Protein AF-A0A2P5FGE1-F1 (afdb_monomer_lite)

Radius of gyration: 24.47 Å; chains: 1; bounding box: 68×26×75 Å

pLDDT: mean 72.13, std 14.6, range [38.34, 93.19]

Sequence (191 aa):
MYFQMATARSEEIQQRMRTFEPEIDFWIREHGFPANERTLMMEEVRVALEHDKESFDLEKLRSLLMDRIERTKGNVSDDGVEKLTDGLGIEYRAQMGNMIKEQRAERWMARNGIPDDMKLEIMPYVRSKLQDNDSVDLKTMLSILPLQLRISVKKHLCLHVLKRVSSEFLSLFISTYLFALFCYKTNYSDA

Foldseek 3Di:
DVVVVVVVLVVVLVVVLVVCLVVLVVCCVLQVPDPVVSVVLSVVSSVVCVPPVPPDDPVNSVVSVVVVVVVCVVPDDPVVVVVRCPVCVPVVVQVVLLVVQLVQLVVACVVQVPDPVLVVVQSVLSNPPPGSPDDPDLVSSLVSDDPVSSVVSLVSSLVSVCVVVCVVVVDDDPDPVVSCVVSVVVVPPPD

Secondary structure (DSSP, 8-state):
-HHHHHHHHHHHHHHHHHHHHHHHHHHHHHHT--HHHHHHHHHHHHHHHHHSTTT--HHHHHHHHHHHHHHHTTSS-HHHHHHHHHHHHHHHHHHHHHHHHHHHHHHHHHHTT--HHHHHHHHHHHHHH--TT---SHHHHHHHS-HHHHHHHHHHHHHHHHHHHHHH-TTS---HHHHHHHHHHHHSS--

Organism: Trema orientale (NCBI:txid63057)

InterPro domains:
  IPR018490 Cyclic nucleotide-binding domain superfamily [SSF51206] (103-166)

Structure (mmCIF, N/CA/C/O backbone):
data_AF-A0A2P5FGE1-F1
#
_entry.id   AF-A0A2P5FGE1-F1
#
loop_
_atom_site.group_PDB
_atom_site.id
_atom_site.type_symbol
_atom_site.label_atom_id
_atom_site.label_alt_id
_atom_site.label_comp_id
_atom_site.label_asym_id
_atom_site.label_entity_id
_atom_site.label_seq_id
_atom_site.pdbx_PDB_ins_code
_atom_site.Cartn_x
_atom_site.Cartn_y
_atom_site.Cartn_z
_atom_site.occupancy
_atom_site.B_iso_or_equiv
_atom_site.auth_seq_id
_atom_site.auth_comp_id
_atom_site.auth_asym_id
_atom_site.auth_atom_id
_atom_site.pdbx_PDB_model_num
ATOM 1 N N . MET A 1 1 ? -8.058 -1.071 -46.522 1.00 59.69 1 MET A N 1
ATOM 2 C CA . MET A 1 1 ? -8.630 -0.947 -45.162 1.00 59.69 1 MET A CA 1
ATOM 3 C C . MET A 1 1 ? -7.740 -1.585 -44.091 1.00 59.69 1 MET A C 1
ATOM 5 O O . MET A 1 1 ? -7.386 -0.888 -43.156 1.00 59.69 1 MET A O 1
ATOM 9 N N . TYR A 1 2 ? -7.280 -2.836 -44.255 1.00 62.38 2 TYR A N 1
ATOM 10 C CA . TYR A 1 2 ? -6.389 -3.520 -43.291 1.00 62.38 2 TYR A CA 1
ATOM 11 C C . TYR A 1 2 ? -5.090 -2.751 -42.961 1.00 62.38 2 TYR A C 1
ATOM 13 O O . TYR A 1 2 ? -4.706 -2.639 -41.802 1.00 62.38 2 TYR A O 1
ATOM 21 N N . PHE A 1 3 ? -4.457 -2.143 -43.970 1.00 69.00 3 PHE A N 1
ATOM 22 C CA . PHE A 1 3 ? -3.215 -1.376 -43.800 1.00 69.00 3 PHE A CA 1
ATOM 23 C C . PHE A 1 3 ? -3.379 -0.142 -42.891 1.00 69.00 3 PHE A C 1
ATOM 25 O O . PHE A 1 3 ? -2.540 0.096 -42.034 1.00 69.00 3 PHE A O 1
ATOM 32 N N . GLN A 1 4 ? -4.492 0.593 -43.018 1.00 64.69 4 GLN A N 1
ATOM 33 C CA . GLN A 1 4 ? -4.772 1.785 -42.201 1.00 64.69 4 GLN A CA 1
ATOM 34 C C . GLN A 1 4 ? -5.086 1.441 -40.735 1.00 64.69 4 GLN A C 1
ATOM 36 O O . GLN A 1 4 ? -4.779 2.212 -39.831 1.00 64.69 4 GLN A O 1
ATOM 41 N N . MET A 1 5 ? -5.684 0.272 -40.490 1.00 67.19 5 MET A N 1
ATOM 42 C CA . MET A 1 5 ? -5.949 -0.217 -39.133 1.00 67.19 5 MET A CA 1
ATOM 43 C C . MET A 1 5 ? -4.658 -0.657 -38.430 1.00 67.19 5 MET A C 1
ATOM 45 O O . MET A 1 5 ? -4.483 -0.393 -37.242 1.00 67.19 5 MET A O 1
ATOM 49 N N . ALA A 1 6 ? -3.734 -1.287 -39.163 1.00 65.88 6 ALA A N 1
ATOM 50 C CA . ALA A 1 6 ? -2.431 -1.685 -38.633 1.00 65.88 6 ALA A CA 1
ATOM 51 C C . ALA A 1 6 ? -1.560 -0.474 -38.255 1.00 65.88 6 ALA A C 1
ATOM 53 O O . ALA A 1 6 ? -0.939 -0.478 -37.192 1.00 65.88 6 ALA A O 1
ATOM 54 N N . THR A 1 7 ? -1.558 0.584 -39.073 1.00 73.69 7 THR A N 1
ATOM 55 C CA . THR A 1 7 ? -0.821 1.822 -38.773 1.00 73.69 7 THR A CA 1
ATOM 56 C C . THR A 1 7 ? -1.388 2.542 -37.552 1.00 73.69 7 THR A C 1
ATOM 58 O O . THR A 1 7 ? -0.624 2.886 -36.656 1.00 73.69 7 THR A O 1
ATOM 61 N N . ALA A 1 8 ? -2.715 2.664 -37.442 1.00 77.44 8 ALA A N 1
ATOM 62 C CA . ALA A 1 8 ? -3.355 3.291 -36.284 1.00 77.44 8 ALA A CA 1
ATOM 63 C C . ALA A 1 8 ? -3.059 2.539 -34.972 1.00 77.44 8 ALA A C 1
ATOM 65 O O . ALA A 1 8 ? -2.705 3.150 -33.965 1.00 77.44 8 ALA A O 1
ATOM 66 N N . ARG A 1 9 ? -3.123 1.199 -34.992 1.00 76.25 9 ARG A N 1
ATOM 67 C CA . ARG A 1 9 ? -2.790 0.369 -33.821 1.00 76.25 9 ARG A CA 1
ATOM 68 C C . ARG A 1 9 ? -1.321 0.522 -33.410 1.00 76.25 9 ARG A C 1
ATOM 70 O O . ARG A 1 9 ? -1.026 0.580 -32.219 1.00 76.25 9 ARG A O 1
ATOM 77 N N . SER A 1 10 ? -0.411 0.596 -34.381 1.00 78.44 10 SER A N 1
ATOM 78 C CA . SER A 1 10 ? 1.022 0.789 -34.131 1.00 78.44 10 SER A CA 1
ATOM 79 C C . SER A 1 10 ? 1.333 2.173 -33.553 1.00 78.44 10 SER A C 1
ATOM 81 O O . SER A 1 10 ? 2.161 2.289 -32.652 1.00 78.44 10 SER A O 1
ATOM 83 N N . GLU A 1 11 ? 0.685 3.225 -34.053 1.00 82.31 11 GLU A N 1
ATOM 84 C CA . GLU A 1 11 ? 0.855 4.599 -33.564 1.00 82.31 11 GLU A CA 1
ATOM 85 C C . GLU A 1 11 ? 0.367 4.759 -32.122 1.00 82.31 11 GLU A C 1
ATOM 87 O O . GLU A 1 11 ? 1.011 5.423 -31.312 1.00 82.31 11 GLU A O 1
ATOM 92 N N . GLU A 1 12 ? -0.731 4.099 -31.770 1.00 82.75 12 GLU A N 1
ATOM 93 C CA . GLU A 1 12 ? -1.300 4.167 -30.429 1.00 82.75 12 GLU A CA 1
ATOM 94 C C . GLU A 1 12 ? -0.428 3.461 -29.380 1.00 82.75 12 GLU A C 1
ATOM 96 O O . GLU A 1 12 ? -0.211 3.989 -28.288 1.00 82.75 12 GLU A O 1
ATOM 101 N N . ILE A 1 13 ? 0.152 2.303 -29.721 1.00 85.19 13 ILE A N 1
ATOM 102 C CA . ILE A 1 13 ? 1.144 1.632 -28.864 1.00 85.19 13 ILE A CA 1
ATOM 103 C C . ILE A 1 13 ? 2.357 2.542 -28.662 1.00 85.19 13 ILE A C 1
ATOM 105 O O . ILE A 1 13 ? 2.814 2.709 -27.535 1.00 85.19 13 ILE A O 1
ATOM 109 N N . GLN A 1 14 ? 2.845 3.187 -29.724 1.00 85.69 14 GLN A N 1
ATOM 110 C CA . GLN A 1 14 ? 3.959 4.135 -29.640 1.00 85.69 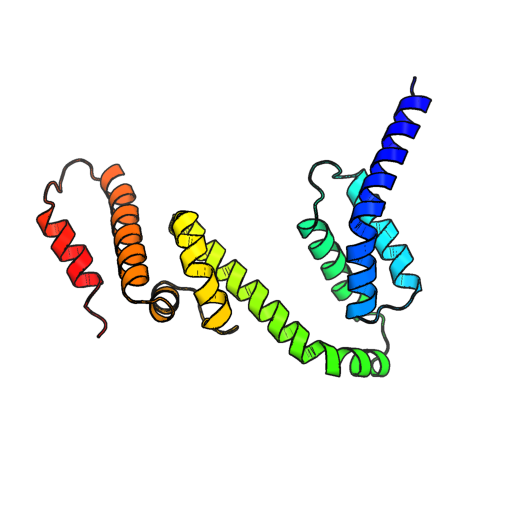14 GLN A CA 1
ATOM 111 C C . GLN A 1 14 ? 3.638 5.343 -28.748 1.00 85.69 14 GLN A C 1
ATOM 113 O O . GLN A 1 14 ? 4.512 5.819 -28.028 1.00 85.69 14 GLN A O 1
ATOM 118 N N . GLN A 1 15 ? 2.398 5.837 -28.752 1.00 85.75 15 GLN A N 1
ATOM 119 C CA . GLN A 1 15 ? 1.972 6.892 -27.829 1.00 85.75 15 GLN A CA 1
ATOM 120 C C . GLN A 1 15 ? 1.981 6.411 -26.377 1.00 85.75 15 GLN A C 1
ATOM 122 O O . GLN A 1 15 ? 2.533 7.104 -25.524 1.00 85.75 15 GLN A O 1
ATOM 127 N N . ARG A 1 16 ? 1.442 5.217 -26.087 1.00 85.56 16 ARG A N 1
ATOM 128 C CA . ARG A 1 16 ? 1.483 4.661 -24.722 1.00 85.56 16 ARG A CA 1
ATOM 129 C C . ARG A 1 16 ? 2.916 4.381 -24.263 1.00 85.56 16 ARG A C 1
ATOM 131 O O . ARG A 1 16 ? 3.266 4.725 -23.141 1.00 85.56 16 ARG A O 1
ATOM 138 N N . MET A 1 17 ? 3.777 3.871 -25.140 1.00 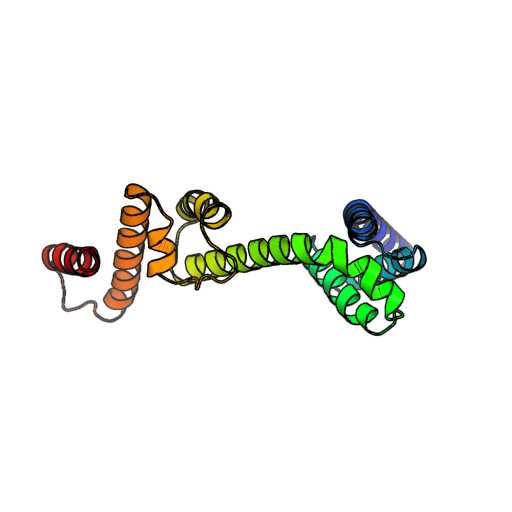85.31 17 MET A N 1
ATOM 139 C CA . MET A 1 17 ? 5.203 3.682 -24.848 1.00 85.31 17 MET A CA 1
ATOM 140 C C . MET A 1 17 ? 5.879 4.983 -24.398 1.00 85.31 17 MET A C 1
ATOM 142 O O . MET A 1 17 ? 6.530 4.996 -23.357 1.00 85.31 17 MET A O 1
ATOM 146 N N . ARG A 1 18 ? 5.645 6.102 -25.098 1.00 84.50 18 ARG A N 1
ATOM 147 C CA . ARG A 1 18 ? 6.178 7.421 -24.699 1.00 84.50 18 ARG A CA 1
ATOM 148 C C . ARG A 1 18 ? 5.691 7.882 -23.324 1.00 84.50 18 ARG A C 1
ATOM 150 O O . ARG A 1 18 ? 6.399 8.623 -22.653 1.00 84.50 18 ARG A O 1
ATOM 157 N N . THR A 1 19 ? 4.495 7.467 -22.895 1.00 82.31 19 THR A N 1
ATOM 158 C CA . THR A 1 19 ? 3.994 7.802 -21.548 1.00 82.31 19 THR A CA 1
ATOM 159 C C . THR A 1 19 ? 4.686 7.018 -20.434 1.00 82.31 19 THR A C 1
ATOM 161 O O . THR A 1 19 ? 4.716 7.490 -19.303 1.00 82.31 19 THR A O 1
ATOM 164 N N . PHE A 1 20 ? 5.270 5.858 -20.746 1.00 83.50 20 PHE A N 1
ATOM 165 C CA . PHE A 1 20 ? 5.943 4.991 -19.775 1.00 83.50 20 PHE A CA 1
ATOM 166 C C . PHE A 1 20 ? 7.466 5.135 -19.768 1.00 83.50 20 PHE A C 1
ATOM 168 O O . PHE A 1 20 ? 8.090 4.810 -18.762 1.00 83.50 20 PHE A O 1
ATOM 175 N N . GLU A 1 21 ? 8.064 5.661 -20.840 1.00 79.06 21 GLU A N 1
ATOM 176 C CA . GLU A 1 21 ? 9.506 5.933 -20.926 1.00 79.06 21 GLU A CA 1
ATOM 177 C C . GLU A 1 21 ? 10.083 6.655 -19.696 1.00 79.06 21 GLU A C 1
ATOM 179 O O . GLU A 1 21 ? 11.093 6.181 -19.182 1.00 79.06 21 GLU A O 1
ATOM 184 N N . PRO A 1 22 ? 9.463 7.724 -19.155 1.00 78.00 22 PRO A N 1
ATOM 185 C CA . PRO A 1 22 ? 10.002 8.404 -17.980 1.00 78.00 22 PRO A CA 1
ATOM 186 C C . PRO A 1 22 ? 10.041 7.521 -16.728 1.00 78.00 22 PRO A C 1
ATOM 188 O O . PRO A 1 22 ? 10.987 7.625 -15.954 1.00 78.00 22 PRO A O 1
ATOM 191 N N . GLU A 1 23 ? 9.045 6.649 -16.536 1.00 74.75 23 GLU A N 1
ATOM 192 C CA . GLU A 1 23 ? 9.004 5.708 -15.407 1.00 74.75 23 GLU A CA 1
ATOM 193 C C . GLU A 1 23 ? 10.085 4.632 -15.576 1.00 74.75 23 GLU A C 1
ATOM 195 O O . GLU A 1 23 ? 10.795 4.318 -14.627 1.00 74.75 23 GLU A O 1
ATOM 200 N N . ILE A 1 24 ? 10.266 4.117 -16.796 1.00 79.56 24 ILE A N 1
ATOM 201 C CA . ILE A 1 24 ? 11.299 3.122 -17.118 1.00 79.56 24 ILE A CA 1
ATOM 202 C C . ILE A 1 24 ? 12.701 3.721 -16.935 1.00 79.56 24 ILE A C 1
ATOM 204 O O . ILE A 1 24 ? 13.555 3.114 -16.294 1.00 79.56 24 ILE A O 1
ATOM 208 N N . ASP A 1 25 ? 12.942 4.928 -17.450 1.00 74.50 25 ASP A N 1
ATOM 209 C CA . ASP A 1 25 ? 14.228 5.622 -17.330 1.00 74.50 25 ASP A CA 1
ATOM 210 C C . ASP A 1 25 ? 14.530 6.023 -15.877 1.00 74.50 25 ASP A C 1
ATOM 212 O O . ASP A 1 25 ? 15.684 5.949 -15.442 1.00 74.50 25 ASP A O 1
ATOM 216 N N . PHE A 1 26 ? 13.505 6.416 -15.113 1.00 72.19 26 PHE A N 1
ATOM 217 C CA . PHE A 1 26 ? 13.606 6.630 -13.670 1.00 72.19 26 PHE A CA 1
ATOM 218 C C . PHE A 1 26 ? 14.030 5.340 -12.960 1.00 72.19 26 PHE A C 1
ATOM 220 O O . PHE A 1 26 ? 15.023 5.344 -12.240 1.00 72.19 26 PHE A O 1
ATOM 227 N N . TRP A 1 27 ? 13.363 4.221 -13.247 1.00 70.50 27 TRP A N 1
ATOM 228 C CA . TRP A 1 27 ? 13.685 2.909 -12.679 1.00 70.50 27 TRP A CA 1
ATOM 229 C C . TRP A 1 27 ? 15.097 2.427 -13.024 1.00 70.50 27 TRP A C 1
ATOM 231 O O . TRP A 1 27 ? 15.806 1.902 -12.169 1.00 70.50 27 TRP A O 1
ATOM 241 N N . ILE A 1 28 ? 15.551 2.629 -14.261 1.00 66.56 28 ILE A N 1
ATOM 242 C CA . ILE A 1 28 ? 16.910 2.254 -14.682 1.00 66.56 28 ILE A CA 1
ATOM 243 C C . ILE A 1 28 ? 17.963 3.040 -13.905 1.00 66.56 28 ILE A C 1
ATOM 245 O O . ILE A 1 28 ? 18.968 2.468 -13.478 1.00 66.56 28 ILE A O 1
ATOM 249 N N . ARG A 1 29 ? 17.730 4.346 -13.723 1.00 64.69 29 ARG A N 1
ATOM 250 C CA . ARG A 1 29 ? 18.633 5.234 -12.987 1.00 64.69 29 ARG A CA 1
ATOM 251 C C . ARG A 1 29 ? 18.669 4.892 -11.504 1.00 64.69 29 ARG A C 1
ATOM 253 O O . ARG A 1 29 ? 19.755 4.820 -10.941 1.00 64.69 29 ARG A O 1
ATOM 260 N N . GLU A 1 30 ? 17.503 4.681 -10.910 1.00 59.06 30 GLU A N 1
ATOM 261 C CA . GLU A 1 30 ? 17.362 4.422 -9.479 1.00 59.06 30 GLU A CA 1
ATOM 262 C C . GLU A 1 30 ? 17.951 3.065 -9.085 1.00 59.06 30 GLU A C 1
ATOM 264 O O . GLU A 1 30 ? 18.514 2.916 -8.007 1.00 59.06 30 GLU A O 1
ATOM 269 N N . HIS A 1 31 ? 17.879 2.076 -9.977 1.00 59.47 31 HIS A N 1
ATOM 270 C CA . HIS A 1 31 ? 18.275 0.699 -9.680 1.00 59.47 31 HIS A CA 1
ATOM 271 C C . HIS A 1 31 ? 19.583 0.254 -10.352 1.00 59.47 31 HIS A C 1
ATOM 273 O O . HIS A 1 31 ? 19.962 -0.910 -10.241 1.00 59.47 31 HIS A O 1
ATOM 279 N N . GLY A 1 32 ? 20.293 1.162 -11.031 1.00 53.81 32 GLY A N 1
ATOM 280 C CA . GLY A 1 32 ? 21.635 0.901 -11.563 1.00 53.81 32 GLY A CA 1
ATOM 281 C C . GLY A 1 32 ? 21.696 -0.173 -12.656 1.00 53.81 32 GLY A C 1
ATOM 282 O O . GLY A 1 32 ? 22.698 -0.881 -12.763 1.00 53.81 32 GLY A O 1
ATOM 283 N N . PHE A 1 33 ? 20.640 -0.315 -13.464 1.00 60.22 33 PHE A N 1
ATOM 284 C CA . PHE A 1 33 ? 20.592 -1.315 -14.534 1.00 60.22 33 PHE A CA 1
ATOM 285 C C . PHE A 1 33 ? 21.593 -1.009 -15.665 1.00 60.22 33 PHE A C 1
ATOM 287 O O . PHE A 1 33 ? 21.755 0.153 -16.052 1.00 60.22 33 PHE A O 1
ATOM 294 N N . PRO A 1 34 ? 22.245 -2.030 -16.256 1.00 59.72 34 PRO A N 1
ATOM 295 C CA . PRO A 1 34 ? 23.136 -1.826 -17.389 1.00 59.72 34 PRO A CA 1
ATOM 296 C C . PRO A 1 34 ? 22.342 -1.398 -18.635 1.00 59.72 34 PRO A C 1
ATOM 298 O O . PRO A 1 34 ? 21.173 -1.742 -18.810 1.00 59.72 34 PRO A O 1
ATOM 301 N N . ALA A 1 35 ? 22.975 -0.635 -19.530 1.00 57.00 35 ALA A N 1
ATOM 302 C CA . ALA A 1 35 ? 22.292 0.048 -20.638 1.00 57.00 35 ALA A CA 1
ATOM 303 C C . ALA A 1 35 ? 21.524 -0.885 -21.604 1.00 57.00 35 ALA A C 1
ATOM 305 O O . ALA A 1 35 ? 20.596 -0.447 -22.282 1.00 57.00 35 ALA A O 1
ATOM 306 N N . ASN A 1 36 ? 21.885 -2.169 -21.663 1.00 66.62 36 ASN A N 1
ATOM 307 C CA . ASN A 1 36 ? 21.204 -3.198 -22.451 1.00 66.62 36 ASN A CA 1
ATOM 308 C C . ASN A 1 36 ? 19.842 -3.622 -21.862 1.00 66.62 36 ASN A C 1
ATOM 310 O O . ASN A 1 36 ? 18.973 -4.051 -22.620 1.00 66.62 36 ASN A O 1
ATOM 314 N N . GLU A 1 37 ? 19.624 -3.472 -20.552 1.00 68.62 37 GLU A N 1
ATOM 315 C CA . GLU A 1 37 ? 18.351 -3.817 -19.898 1.00 68.62 37 GLU A CA 1
ATOM 316 C C . GLU A 1 37 ? 17.226 -2.853 -20.268 1.00 68.62 37 GLU A C 1
ATOM 318 O O . GLU A 1 37 ? 16.078 -3.274 -20.401 1.00 68.62 37 GLU A O 1
ATOM 323 N N . ARG A 1 38 ? 17.558 -1.589 -20.562 1.00 76.31 38 ARG A N 1
ATOM 324 C CA . ARG A 1 38 ? 16.593 -0.599 -21.056 1.00 76.31 38 ARG A CA 1
ATOM 325 C C . ARG A 1 38 ? 15.820 -1.109 -22.263 1.00 76.31 38 ARG A C 1
ATOM 327 O O . ARG A 1 38 ? 14.595 -1.060 -22.295 1.00 76.31 38 ARG A O 1
ATOM 334 N N . THR A 1 39 ? 16.545 -1.591 -23.267 1.00 76.38 39 THR A N 1
ATOM 335 C CA . THR A 1 39 ? 15.960 -2.052 -24.531 1.00 76.38 39 THR A CA 1
ATOM 336 C C . THR A 1 39 ? 15.022 -3.228 -24.306 1.00 76.38 39 THR A C 1
ATOM 338 O O . THR A 1 39 ? 13.963 -3.311 -24.921 1.00 76.38 39 THR A O 1
ATOM 341 N N . LEU A 1 40 ? 15.385 -4.120 -23.392 1.00 76.19 40 LEU A N 1
ATOM 342 C CA . LEU A 1 40 ? 14.586 -5.292 -23.097 1.00 76.19 40 LEU A CA 1
ATOM 343 C C . LEU A 1 40 ? 13.351 -4.953 -22.246 1.00 76.19 40 LEU A C 1
ATOM 345 O O . LEU A 1 40 ? 12.301 -5.550 -22.468 1.00 76.19 40 LEU A O 1
ATOM 349 N N . MET A 1 41 ? 13.448 -4.008 -21.302 1.00 79.81 41 MET A N 1
ATOM 350 C CA . MET A 1 41 ? 12.293 -3.508 -20.539 1.00 79.81 41 MET A CA 1
ATOM 351 C C . MET A 1 41 ? 11.288 -2.831 -21.471 1.00 79.81 41 MET A C 1
ATOM 353 O O . MET A 1 41 ? 10.094 -3.112 -21.415 1.00 79.81 41 MET A O 1
ATOM 357 N N . MET A 1 42 ? 11.784 -1.994 -22.384 1.00 83.75 42 MET A N 1
ATOM 358 C CA . MET A 1 42 ? 10.964 -1.346 -23.407 1.00 83.75 42 MET A CA 1
ATOM 359 C C . MET A 1 42 ? 10.240 -2.368 -24.293 1.00 83.75 42 MET A C 1
ATOM 361 O O . MET A 1 42 ? 9.068 -2.177 -24.611 1.00 83.75 42 MET A O 1
ATOM 365 N N . GLU A 1 43 ? 10.900 -3.470 -24.659 1.00 84.06 43 GLU A N 1
ATOM 366 C CA . GLU A 1 43 ? 10.273 -4.525 -25.459 1.00 84.06 43 GLU A CA 1
ATOM 367 C C . GLU A 1 43 ? 9.230 -5.327 -24.668 1.00 84.06 43 GLU A C 1
ATOM 369 O O . GLU A 1 43 ? 8.149 -5.594 -25.187 1.00 84.06 43 GLU A O 1
ATOM 374 N N . GLU A 1 44 ? 9.485 -5.661 -23.400 1.00 84.69 44 GLU A N 1
ATOM 375 C CA . GLU A 1 44 ? 8.497 -6.358 -22.561 1.00 84.69 44 GLU A CA 1
ATOM 376 C C . GLU A 1 44 ? 7.232 -5.515 -22.343 1.00 84.69 44 GLU A C 1
ATOM 378 O O . GLU A 1 44 ? 6.117 -6.032 -22.433 1.00 84.69 44 GLU A O 1
ATOM 383 N N . VAL A 1 45 ? 7.384 -4.207 -22.123 1.00 87.12 45 VAL A N 1
ATOM 384 C CA . VAL A 1 45 ? 6.251 -3.278 -21.994 1.00 87.12 45 VAL A CA 1
ATOM 385 C C . VAL A 1 45 ? 5.481 -3.169 -23.310 1.00 87.12 45 VAL A C 1
ATOM 387 O O . VAL A 1 45 ? 4.249 -3.171 -23.306 1.00 87.12 45 VAL A O 1
ATOM 390 N N . ARG A 1 46 ? 6.185 -3.142 -24.448 1.00 87.19 46 ARG A N 1
ATOM 391 C CA . ARG A 1 46 ? 5.563 -3.152 -25.778 1.00 87.19 46 ARG A CA 1
ATOM 392 C C . ARG A 1 46 ? 4.731 -4.415 -25.997 1.00 87.19 46 ARG A C 1
ATOM 394 O O . ARG A 1 46 ? 3.578 -4.315 -26.411 1.00 87.19 46 ARG A O 1
ATOM 401 N N . VAL A 1 47 ? 5.276 -5.583 -25.658 1.00 86.12 47 VAL A N 1
ATOM 402 C CA . VAL A 1 47 ? 4.567 -6.867 -25.741 1.00 86.12 47 VAL A CA 1
ATOM 403 C C . VAL A 1 47 ? 3.350 -6.877 -24.813 1.00 86.12 47 VAL A C 1
ATOM 405 O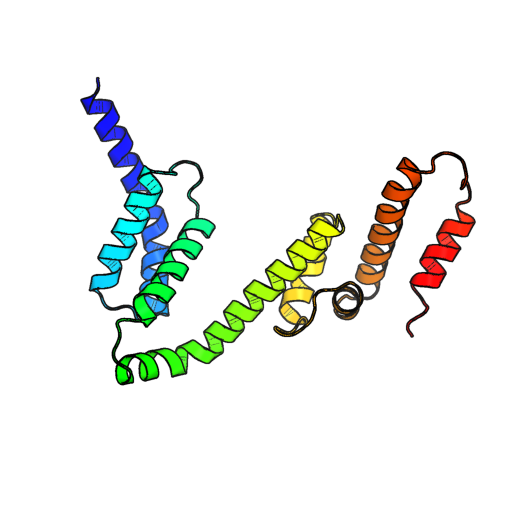 O . VAL A 1 47 ? 2.269 -7.285 -25.235 1.00 86.12 47 VAL A O 1
ATOM 408 N N . ALA A 1 48 ? 3.471 -6.383 -23.580 1.00 85.06 48 ALA A N 1
ATOM 409 C CA . ALA A 1 48 ? 2.347 -6.311 -22.647 1.00 85.06 48 ALA A CA 1
ATOM 410 C C . ALA A 1 48 ? 1.214 -5.408 -23.171 1.00 85.06 48 ALA A C 1
ATOM 412 O O . ALA A 1 48 ? 0.040 -5.777 -23.112 1.00 85.06 48 ALA A O 1
ATOM 413 N N . LEU A 1 49 ? 1.565 -4.270 -23.773 1.00 84.81 49 LEU A N 1
ATOM 414 C CA . LEU A 1 49 ? 0.620 -3.357 -24.420 1.00 84.81 49 LEU A CA 1
ATOM 415 C C . LEU A 1 49 ? -0.070 -3.953 -25.651 1.00 84.81 49 LEU A C 1
ATOM 417 O O . LEU A 1 49 ? -1.205 -3.588 -25.950 1.00 84.81 49 LEU A O 1
ATOM 421 N N . GLU A 1 50 ? 0.587 -4.859 -26.372 1.00 84.62 50 GLU A N 1
ATOM 422 C CA . GLU A 1 50 ? -0.015 -5.554 -27.514 1.00 84.62 50 GLU A CA 1
ATOM 423 C C . GLU A 1 50 ? -1.087 -6.570 -27.090 1.00 84.62 50 GLU A C 1
ATOM 425 O O . GLU A 1 50 ? -2.047 -6.774 -27.845 1.00 84.62 50 GLU A O 1
ATOM 430 N N . HIS A 1 51 ? -0.942 -7.159 -25.895 1.00 79.25 51 HIS A N 1
ATOM 431 C CA . HIS A 1 51 ? -1.817 -8.205 -25.355 1.00 79.25 51 HIS A CA 1
ATOM 432 C C . HIS A 1 51 ? -2.949 -7.663 -24.467 1.00 79.25 51 HIS A C 1
ATOM 434 O O . HIS A 1 51 ? -4.071 -8.155 -24.561 1.00 79.25 51 HIS A O 1
ATOM 440 N N . ASP A 1 52 ? -2.682 -6.653 -23.633 1.00 75.69 52 ASP A N 1
ATOM 441 C CA . ASP A 1 52 ? -3.623 -6.133 -22.625 1.00 75.69 52 ASP A CA 1
ATOM 442 C C . ASP A 1 52 ? -3.714 -4.597 -22.664 1.00 75.69 52 ASP A C 1
ATOM 444 O O . ASP A 1 52 ? -3.557 -3.883 -21.674 1.00 75.69 52 ASP A O 1
ATOM 448 N N . LYS A 1 53 ? -3.945 -4.060 -23.862 1.00 68.06 53 LYS A N 1
ATOM 449 C CA . LYS A 1 53 ? -3.855 -2.624 -24.142 1.00 68.06 53 LYS A CA 1
ATOM 450 C C . LYS A 1 53 ? -4.731 -1.738 -23.255 1.00 68.06 53 LYS A C 1
ATOM 452 O O . LYS A 1 53 ? -4.275 -0.667 -22.872 1.00 68.06 53 LYS A O 1
ATOM 457 N N . GLU A 1 54 ? -5.982 -2.116 -22.996 1.00 69.62 54 GLU A N 1
ATOM 458 C CA . GLU A 1 54 ? -6.949 -1.255 -22.293 1.00 69.62 54 GLU A CA 1
ATOM 459 C C . GLU A 1 54 ? -6.728 -1.233 -20.785 1.00 69.62 54 GLU A C 1
ATOM 461 O O . GLU A 1 54 ? -6.962 -0.207 -20.150 1.00 69.62 54 GLU A O 1
ATOM 466 N N . SER A 1 55 ? -6.247 -2.339 -20.218 1.00 72.62 55 SER A N 1
ATOM 467 C CA . SER A 1 55 ? -6.109 -2.470 -18.772 1.00 72.62 55 SER A CA 1
ATOM 468 C C . SER A 1 55 ? -4.662 -2.405 -18.284 1.00 72.62 55 SER A C 1
ATOM 470 O O . SER A 1 55 ? -4.432 -2.520 -17.083 1.00 72.62 55 SER A O 1
ATOM 472 N N . PHE A 1 56 ? -3.693 -2.202 -19.184 1.00 78.56 56 PHE A N 1
ATOM 473 C CA . PHE A 1 56 ? -2.302 -1.913 -18.837 1.00 78.56 56 PHE A CA 1
ATOM 474 C C . PHE A 1 56 ? -2.140 -0.455 -18.374 1.00 78.56 56 PHE A C 1
ATOM 476 O O . PHE A 1 56 ? -2.357 0.489 -19.146 1.00 78.56 56 PHE A O 1
ATOM 483 N N . ASP A 1 57 ? -1.768 -0.290 -17.105 1.00 80.75 57 ASP A N 1
ATOM 484 C CA . ASP A 1 57 ? -1.576 0.975 -16.396 1.00 80.75 57 ASP A CA 1
ATOM 485 C C . ASP A 1 57 ? -0.214 1.015 -15.669 1.00 80.75 57 ASP A C 1
ATOM 487 O O . ASP A 1 57 ? 0.625 0.124 -15.827 1.00 80.75 57 ASP A O 1
ATOM 491 N N . LEU A 1 58 ? 0.026 2.067 -14.879 1.00 71.88 58 LEU A N 1
ATOM 492 C CA . LEU A 1 58 ? 1.290 2.262 -14.161 1.00 71.88 58 LEU A CA 1
ATOM 493 C C . LEU A 1 58 ? 1.554 1.204 -13.077 1.00 71.88 58 LEU A C 1
ATOM 495 O O . LEU A 1 58 ? 2.711 0.867 -12.841 1.00 71.88 58 LEU A O 1
ATOM 499 N N . GLU A 1 59 ? 0.522 0.655 -12.435 1.00 73.56 59 GLU A N 1
ATOM 500 C CA . GLU A 1 59 ? 0.696 -0.387 -11.414 1.00 73.56 59 GLU A CA 1
ATOM 501 C C . GLU A 1 59 ? 1.125 -1.709 -12.053 1.00 73.56 59 GLU A C 1
ATOM 503 O O . GLU A 1 59 ? 2.051 -2.372 -11.577 1.00 73.56 59 GLU A O 1
ATOM 508 N N . LYS A 1 60 ? 0.532 -2.060 -13.198 1.00 81.62 60 LYS A N 1
ATOM 509 C CA . LYS A 1 60 ? 0.979 -3.221 -13.978 1.00 81.62 60 LYS A CA 1
ATOM 510 C C . LYS A 1 60 ? 2.379 -3.039 -14.549 1.00 81.62 60 LYS A C 1
ATOM 512 O O . LYS A 1 60 ? 3.156 -3.992 -14.523 1.00 81.62 60 LYS A O 1
ATOM 517 N N . LEU A 1 61 ? 2.724 -1.834 -15.010 1.00 79.88 61 LEU A N 1
ATOM 518 C CA . LEU A 1 61 ? 4.087 -1.508 -15.432 1.00 79.88 61 LEU A CA 1
ATOM 519 C C . LEU A 1 61 ? 5.084 -1.750 -14.293 1.00 79.88 61 LEU A C 1
ATOM 521 O O . LEU A 1 61 ? 6.066 -2.462 -14.481 1.00 79.88 61 LEU A O 1
ATOM 525 N N . ARG A 1 62 ? 4.809 -1.218 -13.100 1.00 74.50 62 ARG A N 1
ATOM 526 C CA . ARG A 1 62 ? 5.666 -1.395 -11.918 1.00 74.50 62 ARG A CA 1
ATOM 527 C C . ARG A 1 62 ? 5.800 -2.855 -11.513 1.00 74.50 62 ARG A C 1
ATOM 529 O O . ARG A 1 62 ? 6.907 -3.307 -11.245 1.00 74.50 62 ARG A O 1
ATOM 536 N N . SER A 1 63 ? 4.702 -3.610 -11.526 1.00 77.81 63 SER A N 1
ATOM 537 C CA . SER A 1 63 ? 4.732 -5.050 -11.256 1.00 77.81 63 SER A CA 1
ATOM 538 C C . SER A 1 63 ? 5.596 -5.813 -12.266 1.00 77.81 63 SER A C 1
ATOM 540 O O . SER A 1 63 ? 6.317 -6.728 -11.878 1.00 77.81 63 SER A O 1
ATOM 542 N N . LEU A 1 64 ? 5.532 -5.447 -13.549 1.00 80.12 64 LEU A N 1
ATOM 543 C CA . LEU A 1 64 ? 6.317 -6.072 -14.614 1.00 80.12 64 LEU A CA 1
ATOM 544 C C . LEU A 1 64 ? 7.811 -5.755 -14.467 1.00 80.12 64 LEU A C 1
ATOM 546 O O . LEU A 1 64 ? 8.647 -6.653 -14.577 1.00 80.12 64 LEU A O 1
ATOM 550 N N . LEU A 1 65 ? 8.146 -4.495 -14.176 1.00 77.62 65 LEU A N 1
ATOM 551 C CA . LEU A 1 65 ? 9.527 -4.077 -13.931 1.00 77.62 65 LEU A CA 1
ATOM 552 C C . LEU A 1 65 ? 10.110 -4.777 -12.695 1.00 77.62 65 LEU A C 1
ATOM 554 O O . LEU A 1 65 ? 11.250 -5.233 -12.746 1.00 77.62 65 LEU A O 1
ATOM 558 N N . MET A 1 66 ? 9.316 -4.940 -11.633 1.00 69.19 66 MET A N 1
ATOM 559 C CA . MET A 1 66 ? 9.691 -5.672 -10.417 1.00 69.19 66 MET A CA 1
ATOM 560 C C . MET A 1 66 ? 10.015 -7.148 -10.670 1.00 69.19 66 MET A C 1
ATOM 562 O O . MET A 1 66 ? 11.077 -7.618 -10.264 1.00 69.19 66 MET A O 1
ATOM 566 N N . ASP A 1 67 ? 9.141 -7.868 -11.376 1.00 75.69 67 ASP A N 1
ATOM 567 C CA . ASP A 1 67 ? 9.346 -9.285 -11.716 1.00 75.69 67 ASP A CA 1
ATOM 568 C C . ASP A 1 67 ? 10.654 -9.501 -12.496 1.00 75.69 67 ASP A C 1
ATOM 570 O O . ASP A 1 67 ? 11.425 -10.433 -12.254 1.00 75.69 67 ASP A O 1
ATOM 574 N N . ARG A 1 68 ? 10.966 -8.572 -13.400 1.00 72.12 68 ARG A N 1
ATOM 575 C CA . ARG A 1 68 ? 12.211 -8.601 -14.162 1.00 72.12 68 ARG A CA 1
ATOM 576 C C . ARG A 1 68 ? 13.451 -8.483 -13.273 1.00 72.12 68 ARG A C 1
ATOM 578 O O . ARG A 1 68 ? 14.435 -9.189 -13.507 1.00 72.12 68 ARG A O 1
ATOM 585 N N . ILE A 1 69 ? 13.418 -7.640 -12.240 1.00 64.06 69 ILE A N 1
ATOM 586 C CA . ILE A 1 69 ? 14.525 -7.530 -11.275 1.00 64.06 69 ILE A CA 1
ATOM 587 C C . ILE A 1 69 ? 14.781 -8.891 -10.628 1.00 64.06 69 ILE A C 1
ATOM 589 O O . ILE A 1 69 ? 15.921 -9.348 -10.564 1.00 64.06 69 ILE A O 1
ATOM 593 N N . GLU A 1 70 ? 13.724 -9.572 -10.196 1.00 64.12 70 GLU A N 1
ATOM 594 C CA . GLU A 1 70 ? 13.829 -10.888 -9.565 1.00 64.12 70 GLU A CA 1
ATOM 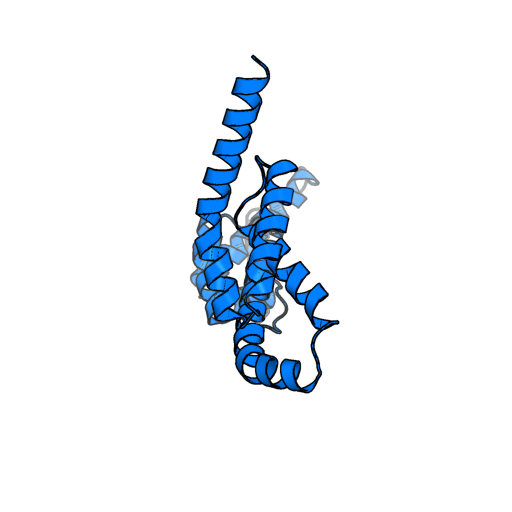595 C C . GLU A 1 70 ? 14.431 -11.933 -10.510 1.00 64.12 70 GLU A C 1
ATOM 597 O O . GLU A 1 70 ? 15.296 -12.705 -10.094 1.00 64.12 70 GLU A O 1
ATOM 602 N N . ARG A 1 71 ? 14.075 -11.891 -11.801 1.00 66.94 71 ARG A N 1
ATOM 603 C CA . ARG A 1 71 ? 14.670 -12.748 -12.840 1.00 66.94 71 ARG A CA 1
ATOM 604 C C . ARG A 1 71 ? 16.146 -12.437 -13.107 1.00 66.94 71 ARG A C 1
ATOM 606 O O . ARG A 1 71 ? 16.933 -13.351 -13.341 1.00 66.94 71 ARG A O 1
ATOM 613 N N . THR A 1 72 ? 16.536 -11.163 -13.080 1.00 56.94 72 THR A N 1
ATOM 614 C CA . THR A 1 72 ? 17.921 -10.739 -13.378 1.00 56.94 72 THR A CA 1
ATOM 615 C C . THR A 1 72 ? 18.897 -10.956 -12.221 1.00 56.94 72 THR A C 1
ATOM 617 O O . THR A 1 72 ? 20.086 -11.148 -12.478 1.00 56.94 72 THR A O 1
ATOM 620 N N . LYS A 1 73 ? 18.419 -11.044 -10.969 1.00 55.47 73 LYS A N 1
ATOM 621 C CA . LYS A 1 73 ? 19.247 -11.378 -9.790 1.00 55.47 73 LYS A CA 1
ATOM 622 C C . LYS A 1 73 ? 20.024 -12.692 -9.930 1.00 55.47 73 LYS A C 1
ATOM 624 O O . LYS A 1 73 ? 21.068 -12.834 -9.308 1.00 55.47 73 LYS A O 1
ATOM 629 N N . GLY A 1 74 ? 19.550 -13.634 -10.746 1.00 52.03 74 GLY A N 1
ATOM 630 C CA . GLY A 1 74 ? 20.235 -14.908 -10.992 1.00 52.03 74 GLY A CA 1
ATOM 631 C C . GLY A 1 74 ? 21.419 -14.848 -11.969 1.00 52.03 74 GLY A C 1
ATOM 632 O O . GLY A 1 74 ? 22.144 -15.832 -12.073 1.00 52.03 74 GLY A O 1
ATOM 633 N N . ASN A 1 75 ? 21.624 -13.732 -12.685 1.00 52.28 75 ASN A N 1
ATOM 634 C CA . ASN A 1 75 ? 22.552 -13.648 -13.827 1.00 52.28 75 ASN A CA 1
ATOM 635 C C . ASN A 1 75 ? 23.735 -12.671 -13.630 1.00 52.28 75 ASN A C 1
ATOM 637 O O . ASN A 1 75 ? 24.516 -12.472 -14.561 1.00 52.28 75 ASN A O 1
ATOM 641 N N . VAL A 1 76 ? 23.878 -12.045 -12.455 1.00 52.75 76 VAL A N 1
ATOM 642 C CA . VAL A 1 76 ? 24.934 -11.055 -12.147 1.00 52.75 76 VAL A CA 1
ATOM 643 C C . VAL A 1 76 ? 25.993 -11.682 -11.224 1.00 52.75 76 VAL A C 1
ATOM 645 O O . VAL A 1 76 ? 25.655 -12.452 -10.334 1.00 52.75 76 VAL A O 1
ATOM 648 N N . SER A 1 77 ? 27.278 -11.371 -11.444 1.00 52.19 77 SER A N 1
ATOM 649 C CA . SER A 1 77 ? 28.406 -11.832 -10.606 1.00 52.19 77 SER A CA 1
ATOM 650 C C . SER A 1 77 ? 28.310 -11.305 -9.166 1.00 52.19 77 SER A C 1
ATOM 652 O O . SER A 1 77 ? 27.997 -10.128 -8.988 1.00 52.19 77 SER A O 1
ATOM 654 N N . ASP A 1 78 ? 28.658 -12.129 -8.169 1.00 46.91 78 ASP A N 1
ATOM 655 C CA . ASP A 1 78 ? 28.576 -11.832 -6.722 1.00 46.91 78 ASP A CA 1
ATOM 656 C C . ASP A 1 78 ? 29.155 -10.451 -6.326 1.00 46.91 78 ASP A C 1
ATOM 658 O O . ASP A 1 78 ? 28.510 -9.703 -5.597 1.00 46.91 78 ASP A O 1
ATOM 662 N N . ASP A 1 79 ? 30.308 -10.043 -6.879 1.00 43.66 79 ASP A N 1
ATOM 663 C CA . ASP A 1 79 ? 30.948 -8.731 -6.602 1.00 43.66 79 ASP A CA 1
ATOM 664 C C . ASP A 1 79 ? 30.180 -7.529 -7.201 1.00 43.66 79 ASP A C 1
ATOM 666 O O . ASP A 1 79 ? 30.223 -6.411 -6.682 1.00 43.66 79 ASP A O 1
ATOM 670 N N . GLY A 1 80 ? 29.457 -7.750 -8.303 1.00 49.84 80 GLY A N 1
ATOM 671 C CA . GLY A 1 80 ? 28.574 -6.751 -8.910 1.00 49.84 80 GLY A CA 1
ATOM 672 C C . GLY A 1 80 ? 27.247 -6.620 -8.163 1.00 49.84 80 GLY A C 1
ATOM 673 O O . GLY A 1 80 ? 26.700 -5.523 -8.079 1.00 49.84 80 GLY A O 1
ATOM 674 N N . VAL A 1 81 ? 26.760 -7.722 -7.584 1.00 47.50 81 VAL A N 1
ATOM 675 C CA . VAL A 1 81 ? 25.565 -7.748 -6.734 1.00 47.50 81 VAL A CA 1
ATOM 676 C C . VAL A 1 81 ? 25.824 -6.987 -5.434 1.00 47.50 81 VAL A C 1
ATOM 678 O O . VAL A 1 81 ? 25.017 -6.132 -5.092 1.00 47.50 81 VAL A O 1
ATOM 681 N N . GLU A 1 82 ? 26.968 -7.192 -4.774 1.00 44.03 82 GLU A N 1
ATOM 682 C CA . GLU A 1 82 ? 27.303 -6.562 -3.484 1.00 44.03 82 GLU A CA 1
ATOM 683 C C . GLU A 1 82 ? 27.371 -5.022 -3.564 1.00 44.03 82 GLU A C 1
ATOM 685 O O . GLU A 1 82 ? 26.749 -4.317 -2.764 1.00 44.03 82 GLU A O 1
ATOM 690 N N . LYS A 1 83 ? 28.013 -4.484 -4.612 1.00 52.06 83 LYS A N 1
ATOM 691 C CA . LYS A 1 83 ? 28.088 -3.030 -4.871 1.00 52.06 83 LYS A CA 1
ATOM 692 C C . LYS A 1 83 ? 26.740 -2.399 -5.224 1.00 52.06 83 LYS A C 1
ATOM 694 O O . LYS A 1 83 ? 26.541 -1.214 -4.960 1.00 52.06 83 LYS A O 1
ATOM 699 N N . LEU A 1 84 ? 25.823 -3.168 -5.813 1.00 46.88 84 LEU A N 1
ATOM 700 C CA . LEU A 1 84 ? 24.451 -2.731 -6.071 1.00 46.88 84 LEU A CA 1
ATOM 701 C C . LEU A 1 84 ? 23.595 -2.828 -4.796 1.00 46.88 84 LEU A C 1
ATOM 703 O O . LEU A 1 84 ? 22.769 -1.959 -4.546 1.00 46.88 84 LEU A O 1
ATOM 707 N N . THR A 1 85 ? 23.789 -3.836 -3.946 1.00 43.31 85 THR A N 1
ATOM 708 C CA . THR A 1 85 ? 22.898 -4.106 -2.807 1.00 43.31 85 THR A CA 1
ATOM 709 C C . THR A 1 85 ? 23.166 -3.282 -1.548 1.00 43.31 85 THR A C 1
ATOM 711 O O . THR A 1 85 ? 22.228 -3.092 -0.775 1.00 43.31 85 THR A O 1
ATOM 714 N N . ASP A 1 86 ? 24.374 -2.760 -1.325 1.00 50.97 86 ASP A N 1
ATOM 715 C CA . ASP A 1 86 ? 24.699 -2.068 -0.064 1.00 50.97 86 ASP A CA 1
ATOM 716 C C . ASP A 1 86 ? 24.039 -0.686 0.080 1.00 50.97 86 ASP A C 1
ATOM 718 O O . ASP A 1 86 ? 23.570 -0.331 1.162 1.00 50.97 86 ASP A O 1
ATOM 722 N N . GLY A 1 87 ? 23.929 0.078 -1.011 1.00 51.22 87 GLY A N 1
ATOM 723 C CA . GLY A 1 87 ? 23.219 1.366 -1.019 1.00 51.22 87 GLY A CA 1
ATOM 724 C C . GLY A 1 87 ? 21.705 1.211 -1.182 1.00 51.22 87 GLY A C 1
ATOM 725 O O . GLY A 1 87 ? 20.924 1.840 -0.472 1.00 51.22 87 GLY A O 1
ATOM 726 N N . LEU A 1 88 ? 21.284 0.308 -2.072 1.00 46.88 88 LEU A N 1
ATOM 727 C CA . LEU A 1 88 ? 19.874 0.045 -2.363 1.00 46.88 88 LEU A CA 1
ATOM 728 C C . LEU A 1 88 ? 19.175 -0.711 -1.228 1.00 46.88 88 LEU A C 1
ATOM 730 O O . LEU A 1 88 ? 17.990 -0.512 -0.991 1.00 46.88 88 LEU A O 1
ATOM 734 N N . GLY A 1 89 ? 19.878 -1.569 -0.488 1.00 51.72 89 GLY A N 1
ATOM 735 C CA . GLY A 1 89 ? 19.264 -2.532 0.419 1.00 51.72 89 GLY A CA 1
ATOM 736 C C . GLY A 1 89 ? 18.523 -1.928 1.610 1.00 51.72 89 GLY A C 1
ATOM 737 O O . GLY A 1 89 ? 17.588 -2.558 2.097 1.00 51.72 89 GLY A O 1
ATOM 738 N N . ILE A 1 90 ? 18.910 -0.754 2.112 1.00 53.16 90 ILE A N 1
ATOM 739 C CA . ILE A 1 90 ? 18.277 -0.140 3.294 1.00 53.16 90 ILE A CA 1
ATOM 740 C C . ILE A 1 90 ? 17.084 0.725 2.881 1.00 53.16 90 ILE A C 1
ATOM 742 O O . ILE A 1 90 ? 15.989 0.552 3.418 1.00 53.16 90 ILE A O 1
ATOM 746 N N . GLU A 1 91 ? 17.271 1.604 1.898 1.00 52.31 91 GLU A N 1
ATOM 747 C CA . GLU A 1 91 ? 16.223 2.507 1.417 1.00 52.31 91 GLU A CA 1
ATOM 748 C C . GLU A 1 91 ? 15.120 1.748 0.670 1.00 52.31 91 GLU A C 1
ATOM 750 O O . GLU A 1 91 ? 13.942 1.963 0.943 1.00 52.31 91 GLU A O 1
ATOM 755 N N . TYR A 1 92 ? 15.474 0.753 -0.151 1.00 53.25 92 TYR A N 1
ATOM 756 C CA . TYR A 1 92 ? 14.504 -0.132 -0.801 1.00 53.25 92 TYR A CA 1
ATOM 757 C C . TYR A 1 92 ? 13.737 -0.993 0.208 1.00 53.25 92 TYR A C 1
ATOM 759 O O . TYR A 1 92 ? 12.529 -1.165 0.065 1.00 53.25 92 TYR A O 1
ATOM 767 N N . ARG A 1 93 ? 14.394 -1.518 1.259 1.00 53.53 93 ARG A N 1
ATOM 768 C CA . ARG A 1 93 ? 13.685 -2.246 2.332 1.00 53.53 93 ARG A CA 1
ATOM 769 C C . ARG A 1 93 ? 12.689 -1.342 3.048 1.00 53.53 93 ARG A C 1
ATOM 771 O O . ARG A 1 93 ? 11.574 -1.787 3.300 1.00 53.53 93 ARG A O 1
ATOM 778 N N . ALA A 1 94 ? 13.063 -0.094 3.321 1.00 59.19 94 ALA A N 1
ATOM 779 C CA . ALA A 1 94 ? 12.177 0.884 3.941 1.00 59.19 94 ALA A CA 1
ATOM 780 C C . ALA A 1 94 ? 11.023 1.294 3.006 1.00 59.19 94 ALA A C 1
ATOM 782 O O . ALA A 1 94 ? 9.870 1.346 3.426 1.00 59.19 94 ALA A O 1
ATOM 783 N N . GLN A 1 95 ? 11.292 1.536 1.721 1.00 57.22 95 GLN A N 1
ATOM 784 C CA . GLN A 1 95 ? 10.274 1.896 0.731 1.00 57.22 95 GLN A CA 1
ATOM 785 C C . GLN A 1 95 ? 9.299 0.739 0.473 1.00 57.22 95 GLN A C 1
ATOM 787 O O . GLN A 1 95 ? 8.084 0.939 0.469 1.00 57.22 95 GLN A O 1
ATOM 792 N N . MET A 1 96 ? 9.814 -0.481 0.329 1.00 56.56 96 MET A N 1
ATOM 793 C CA . MET A 1 96 ? 9.014 -1.697 0.207 1.00 56.56 96 MET A CA 1
ATOM 794 C C . MET A 1 96 ? 8.209 -1.958 1.487 1.00 56.56 96 MET A C 1
ATOM 796 O O . MET A 1 96 ? 7.026 -2.284 1.410 1.00 56.56 96 MET A O 1
ATOM 800 N N . GLY A 1 97 ? 8.802 -1.747 2.666 1.00 60.25 97 GLY A N 1
ATOM 801 C CA . GLY A 1 97 ? 8.109 -1.797 3.955 1.00 60.25 97 GLY A CA 1
ATOM 802 C C . GLY A 1 97 ? 6.933 -0.819 4.022 1.00 60.25 97 GLY A C 1
ATOM 803 O O . GLY A 1 97 ? 5.809 -1.216 4.346 1.00 60.25 97 GLY A O 1
ATOM 804 N N . ASN A 1 98 ? 7.152 0.422 3.579 1.00 67.19 98 ASN A N 1
ATOM 805 C CA . ASN A 1 98 ? 6.123 1.457 3.485 1.00 67.19 98 ASN A CA 1
ATOM 806 C C . ASN A 1 98 ? 4.999 1.089 2.503 1.00 67.19 98 ASN A C 1
ATOM 808 O O . ASN A 1 98 ? 3.821 1.248 2.819 1.00 67.19 98 ASN A O 1
ATOM 812 N N . MET A 1 99 ? 5.330 0.543 1.334 1.00 69.06 99 MET A N 1
ATOM 813 C CA . MET A 1 99 ? 4.320 0.100 0.372 1.00 69.06 99 MET A CA 1
ATOM 814 C C . MET A 1 99 ? 3.499 -1.077 0.921 1.00 69.06 99 MET A C 1
ATOM 816 O O . MET A 1 99 ? 2.269 -1.077 0.855 1.00 69.06 99 MET A O 1
ATOM 820 N N . ILE A 1 100 ? 4.162 -2.073 1.518 1.00 67.81 100 ILE A N 1
ATOM 821 C CA . ILE A 1 100 ? 3.508 -3.262 2.076 1.00 67.81 100 ILE A CA 1
ATOM 822 C C . ILE A 1 100 ? 2.579 -2.881 3.234 1.00 67.81 100 ILE A C 1
ATOM 824 O O . ILE A 1 100 ? 1.462 -3.403 3.318 1.00 67.81 100 ILE A O 1
ATOM 828 N N . LYS A 1 101 ? 3.003 -1.985 4.134 1.00 75.44 101 LYS A N 1
ATOM 829 C CA . LYS A 1 101 ? 2.177 -1.575 5.279 1.00 75.44 101 LYS A CA 1
ATOM 830 C C . LYS A 1 101 ? 0.966 -0.744 4.840 1.00 75.44 101 LYS A C 1
ATOM 832 O O . LYS A 1 101 ? -0.128 -0.975 5.355 1.00 75.44 101 LYS A O 1
ATOM 837 N N . GLU A 1 102 ? 1.122 0.129 3.841 1.00 78.88 102 GLU A N 1
ATOM 838 C CA . GLU A 1 102 ? 0.012 0.875 3.233 1.00 78.88 102 GLU A CA 1
ATOM 839 C C . GLU A 1 102 ? -1.008 -0.078 2.592 1.00 78.88 102 GLU A C 1
ATOM 841 O O . GLU A 1 102 ? -2.186 -0.036 2.947 1.00 78.88 102 GLU A O 1
ATOM 846 N N . GLN A 1 103 ? -0.564 -1.038 1.774 1.00 76.06 103 GLN A N 1
ATOM 847 C CA . GLN A 1 103 ? -1.460 -2.035 1.176 1.00 76.06 103 GLN A CA 1
ATOM 848 C C . GLN A 1 103 ? -2.168 -2.912 2.219 1.00 76.06 103 GLN A C 1
ATOM 850 O O . GLN A 1 103 ? -3.337 -3.281 2.057 1.00 76.06 103 GLN A O 1
ATOM 855 N N . ARG A 1 104 ? -1.481 -3.289 3.306 1.00 76.81 104 ARG A N 1
ATOM 856 C CA . ARG A 1 104 ? -2.101 -4.043 4.408 1.00 76.81 104 ARG A CA 1
ATOM 857 C C . ARG A 1 104 ? -3.189 -3.213 5.091 1.00 76.81 104 ARG A C 1
ATOM 859 O O . ARG A 1 104 ? -4.267 -3.753 5.349 1.00 76.81 104 ARG A O 1
ATOM 866 N N . ALA A 1 105 ? -2.937 -1.928 5.342 1.00 81.62 105 ALA A N 1
ATOM 867 C CA . ALA A 1 105 ? -3.915 -1.001 5.908 1.00 81.62 105 ALA A CA 1
ATOM 868 C C . ALA A 1 105 ? -5.120 -0.808 4.984 1.00 81.62 105 ALA A C 1
ATOM 870 O O . ALA A 1 105 ? -6.259 -0.926 5.434 1.00 81.62 105 ALA A O 1
ATOM 871 N N . GLU A 1 106 ? -4.900 -0.608 3.687 1.00 82.81 106 GLU A N 1
ATOM 872 C CA . GLU A 1 106 ? -5.969 -0.496 2.691 1.00 82.81 106 GLU A CA 1
ATOM 873 C C . GLU A 1 106 ? -6.829 -1.756 2.627 1.00 82.81 106 GLU A C 1
ATOM 875 O O . GLU A 1 106 ? -8.059 -1.680 2.673 1.00 82.81 106 GLU A O 1
ATOM 880 N N . ARG A 1 107 ? -6.198 -2.936 2.612 1.00 80.25 107 ARG A N 1
ATOM 881 C CA . ARG A 1 107 ? -6.911 -4.217 2.631 1.00 80.25 107 ARG A CA 1
ATOM 882 C C . ARG A 1 107 ? -7.714 -4.395 3.917 1.00 80.25 107 ARG A C 1
ATOM 884 O O . ARG A 1 107 ? -8.835 -4.901 3.867 1.00 80.25 107 ARG A O 1
ATOM 891 N N . TRP A 1 108 ? -7.171 -3.985 5.064 1.00 90.44 108 TRP A N 1
ATOM 892 C CA . TRP A 1 108 ? -7.901 -3.989 6.331 1.00 90.44 108 TRP A CA 1
ATOM 893 C C . TRP A 1 108 ? -9.106 -3.042 6.282 1.00 90.44 108 TRP A C 1
ATOM 895 O O . TRP A 1 108 ? -10.211 -3.452 6.637 1.00 90.44 108 TRP A O 1
ATOM 905 N N . MET A 1 109 ? -8.930 -1.817 5.780 1.00 89.44 109 MET A N 1
ATOM 906 C CA . MET A 1 109 ? -10.000 -0.824 5.646 1.00 89.44 109 MET A CA 1
ATOM 907 C C . MET A 1 109 ? -11.109 -1.316 4.708 1.00 89.44 109 MET A C 1
ATOM 909 O O . MET A 1 109 ? -12.284 -1.232 5.057 1.00 89.44 109 MET A O 1
ATOM 913 N N . ALA A 1 110 ? -10.747 -1.913 3.570 1.00 86.06 110 ALA A N 1
ATOM 914 C CA . ALA A 1 110 ? -11.693 -2.500 2.624 1.00 86.06 110 ALA A CA 1
ATOM 915 C C . ALA A 1 110 ? -12.491 -3.663 3.240 1.00 86.06 110 ALA A C 1
ATOM 917 O O . ALA A 1 110 ? -13.716 -3.695 3.141 1.00 86.06 110 ALA A O 1
ATOM 918 N N . ARG A 1 111 ? -11.823 -4.589 3.946 1.00 83.62 111 ARG A N 1
ATOM 919 C CA . ARG A 1 111 ? -12.482 -5.714 4.647 1.00 83.62 111 ARG A CA 1
ATOM 920 C C . ARG A 1 111 ? -13.484 -5.251 5.705 1.00 83.62 111 ARG A C 1
ATOM 922 O O . ARG A 1 111 ? -14.481 -5.932 5.947 1.00 83.62 111 ARG A O 1
ATOM 929 N N . ASN A 1 112 ? -13.199 -4.112 6.328 1.00 85.31 112 ASN A N 1
ATOM 930 C CA . ASN A 1 112 ? -13.998 -3.517 7.390 1.00 85.31 112 ASN A CA 1
ATOM 931 C C . ASN A 1 112 ? -14.981 -2.444 6.900 1.00 85.31 112 ASN A C 1
ATOM 933 O O . ASN A 1 112 ? -15.609 -1.791 7.729 1.00 85.31 112 ASN A O 1
ATOM 937 N N . GLY A 1 113 ? -15.128 -2.260 5.584 1.00 87.44 113 GLY A N 1
ATOM 938 C CA . GLY A 1 113 ? -16.100 -1.328 5.011 1.00 87.44 113 GLY A CA 1
ATOM 939 C C . GLY A 1 113 ? -15.835 0.148 5.318 1.00 87.44 113 GLY A C 1
ATOM 940 O O . GLY A 1 113 ? -16.751 0.956 5.176 1.00 87.44 113 GLY A O 1
ATOM 941 N N . ILE A 1 114 ? -14.610 0.505 5.722 1.00 91.75 114 ILE A N 1
ATOM 942 C CA . ILE A 1 114 ? -14.240 1.886 6.048 1.00 91.75 114 ILE A CA 1
ATOM 943 C C . ILE A 1 114 ? -14.476 2.768 4.808 1.00 91.75 114 ILE A C 1
ATOM 945 O O . ILE A 1 114 ? -14.022 2.395 3.723 1.00 91.75 114 ILE A O 1
ATOM 949 N N . PRO A 1 115 ? -15.178 3.908 4.933 1.00 91.19 115 PRO A N 1
ATOM 950 C CA . PRO A 1 115 ? -15.503 4.770 3.801 1.00 91.19 115 PRO A CA 1
ATOM 951 C C . PRO A 1 115 ? -14.298 5.627 3.383 1.00 91.19 115 PRO A C 1
ATOM 953 O O . PRO A 1 115 ? -13.397 5.874 4.186 1.00 91.19 115 PRO A O 1
ATOM 956 N N . ASP A 1 116 ? -14.250 6.044 2.115 1.00 89.56 116 ASP A N 1
ATOM 957 C CA . ASP A 1 116 ? -13.056 6.662 1.514 1.00 89.56 116 ASP A CA 1
ATOM 958 C C . ASP A 1 116 ? -12.652 7.992 2.170 1.00 89.56 116 ASP A C 1
ATOM 960 O O . ASP A 1 116 ? -11.462 8.254 2.324 1.00 89.56 116 ASP A O 1
ATOM 964 N N . ASP A 1 117 ? -13.618 8.783 2.639 1.00 89.31 117 ASP A N 1
ATOM 965 C CA . ASP A 1 117 ? -13.383 9.993 3.437 1.00 89.31 117 ASP A CA 1
ATOM 966 C C . ASP A 1 117 ? -12.594 9.678 4.718 1.00 89.31 117 ASP A C 1
ATOM 968 O O . ASP A 1 117 ? -11.583 10.313 5.014 1.00 89.31 117 ASP A O 1
ATOM 972 N N . MET A 1 118 ? -12.979 8.614 5.426 1.00 92.25 118 MET A N 1
ATOM 973 C CA . MET A 1 118 ? -12.278 8.156 6.622 1.00 92.25 118 MET A CA 1
ATOM 974 C C . MET A 1 118 ? -10.918 7.524 6.292 1.00 92.25 118 MET A C 1
ATOM 976 O O . MET A 1 118 ? -9.972 7.674 7.065 1.00 92.25 118 MET A O 1
ATOM 980 N N . LYS A 1 119 ? -10.775 6.847 5.141 1.00 91.69 119 LYS A N 1
ATOM 981 C CA . LYS A 1 119 ? -9.471 6.327 4.686 1.00 91.69 119 LYS A CA 1
ATOM 982 C C . LYS A 1 119 ? -8.467 7.458 4.471 1.00 91.69 119 LYS A C 1
ATOM 984 O O . LYS A 1 119 ? -7.315 7.321 4.883 1.00 91.69 119 LYS A O 1
ATOM 989 N N . LEU A 1 120 ? -8.903 8.570 3.870 1.00 90.81 120 LEU A N 1
ATOM 990 C CA . LEU A 1 120 ? -8.066 9.755 3.655 1.00 90.81 120 LEU A CA 1
ATOM 991 C C . LEU A 1 120 ? -7.563 10.346 4.979 1.00 90.81 120 LEU A C 1
ATOM 993 O O . LEU A 1 120 ? -6.417 10.784 5.050 1.00 90.81 120 LEU A O 1
ATOM 997 N N . GLU A 1 121 ? -8.374 10.297 6.039 1.00 93.19 121 GLU A N 1
ATOM 998 C CA . GLU A 1 121 ? -7.956 10.717 7.381 1.00 93.19 121 GLU A CA 1
ATOM 999 C C . GLU A 1 121 ? -7.019 9.707 8.071 1.00 93.19 121 GLU A C 1
ATOM 1001 O O . GLU A 1 121 ? -6.144 10.102 8.840 1.00 93.19 121 GLU A O 1
ATOM 1006 N N . ILE A 1 122 ? -7.168 8.405 7.804 1.00 92.69 122 ILE A N 1
ATOM 1007 C CA . ILE A 1 122 ? -6.375 7.326 8.425 1.00 92.69 122 ILE A CA 1
ATOM 1008 C C . ILE A 1 122 ? -4.976 7.196 7.801 1.00 92.69 122 ILE A C 1
ATOM 1010 O O . ILE A 1 122 ? -3.995 7.018 8.530 1.00 92.69 122 ILE A O 1
ATOM 1014 N N . MET A 1 123 ? -4.857 7.286 6.472 1.00 89.69 123 MET A N 1
ATOM 1015 C CA . MET A 1 123 ? -3.610 6.997 5.743 1.00 89.69 123 MET A CA 1
ATOM 1016 C C . MET A 1 123 ? -2.388 7.823 6.184 1.00 89.69 123 MET A C 1
ATOM 1018 O O . MET A 1 123 ? -1.309 7.242 6.315 1.00 89.69 123 MET A O 1
ATOM 1022 N N . PRO A 1 124 ? -2.497 9.127 6.500 1.00 90.00 124 PRO A N 1
ATOM 1023 C CA . PRO A 1 124 ? -1.369 9.888 7.040 1.00 90.00 124 PRO A CA 1
ATOM 1024 C C . PRO A 1 124 ? -0.782 9.291 8.332 1.00 90.00 124 PRO A C 1
ATOM 1026 O O . PRO A 1 124 ? 0.433 9.336 8.541 1.00 90.00 124 PRO A O 1
ATOM 1029 N N . TYR A 1 125 ? -1.614 8.687 9.190 1.00 92.88 125 TYR A N 1
ATOM 1030 C CA . TYR A 1 125 ? -1.161 8.023 10.419 1.00 92.88 125 TYR A CA 1
ATOM 1031 C C . TYR A 1 125 ? -0.534 6.660 10.139 1.00 92.88 125 TYR A C 1
ATOM 1033 O O . TYR A 1 125 ? 0.453 6.309 10.779 1.00 92.88 125 TYR A O 1
ATOM 1041 N N . VAL A 1 126 ? -1.050 5.920 9.156 1.00 88.06 126 VAL A N 1
ATOM 1042 C CA . VAL A 1 126 ? -0.437 4.666 8.691 1.00 88.06 126 VAL A CA 1
ATOM 1043 C C . VAL A 1 126 ? 0.980 4.929 8.182 1.00 88.06 126 VAL A C 1
ATOM 1045 O O . VAL A 1 126 ? 1.921 4.267 8.607 1.00 88.06 126 VAL A O 1
ATOM 1048 N N . ARG A 1 127 ? 1.162 5.953 7.342 1.00 84.06 127 ARG A N 1
ATOM 1049 C CA . ARG A 1 127 ? 2.478 6.310 6.787 1.00 84.06 127 ARG A CA 1
ATOM 1050 C C . ARG A 1 127 ? 3.497 6.668 7.857 1.00 84.06 127 ARG A C 1
ATOM 1052 O O . ARG A 1 127 ? 4.632 6.201 7.812 1.00 84.06 127 ARG A O 1
ATOM 1059 N N . SER A 1 128 ? 3.073 7.494 8.810 1.00 84.94 128 SER A N 1
ATOM 1060 C CA . SER A 1 128 ? 3.969 8.111 9.790 1.00 84.94 128 SER A CA 1
ATOM 1061 C C . SER A 1 128 ? 4.205 7.285 11.051 1.00 84.94 128 SER A C 1
ATOM 1063 O O . SER A 1 128 ? 5.243 7.459 11.684 1.00 84.94 128 SER A O 1
ATOM 1065 N N . LYS A 1 129 ? 3.264 6.420 11.451 1.00 85.69 129 LYS A N 1
ATOM 1066 C CA . LYS A 1 129 ? 3.312 5.748 12.761 1.00 85.69 129 LYS A CA 1
ATOM 1067 C C . LYS A 1 129 ? 3.330 4.230 12.707 1.00 85.69 129 LYS A C 1
ATOM 1069 O O . LYS A 1 129 ? 3.750 3.629 13.689 1.00 85.69 129 LYS A O 1
ATOM 1074 N N . LEU A 1 130 ? 2.866 3.619 11.619 1.00 83.19 130 LEU A N 1
ATOM 1075 C CA . LEU A 1 130 ? 2.894 2.168 11.483 1.00 83.19 130 LEU A CA 1
ATOM 1076 C C . LEU A 1 130 ? 4.302 1.728 11.066 1.00 83.19 130 LEU A C 1
ATOM 1078 O O . LEU A 1 130 ? 4.857 2.260 10.097 1.00 83.19 130 LEU A O 1
ATOM 1082 N N . GLN A 1 131 ? 4.881 0.778 11.792 1.00 77.94 131 GLN A N 1
ATOM 1083 C CA . GLN A 1 131 ? 6.178 0.200 11.451 1.00 77.94 131 GLN A CA 1
ATOM 1084 C C . GLN A 1 131 ? 6.020 -0.934 10.433 1.00 77.94 131 GLN A C 1
ATOM 1086 O O . GLN A 1 131 ? 4.964 -1.555 10.326 1.00 77.94 131 GLN A O 1
ATOM 1091 N N . ASP A 1 132 ? 7.088 -1.240 9.697 1.00 65.69 132 ASP A N 1
ATOM 1092 C CA . ASP A 1 132 ? 7.062 -2.242 8.618 1.00 65.69 132 ASP A CA 1
ATOM 1093 C C . ASP A 1 132 ? 6.694 -3.654 9.113 1.00 65.69 132 ASP A C 1
ATOM 1095 O O . ASP A 1 132 ? 6.056 -4.439 8.404 1.00 65.69 132 ASP A O 1
ATOM 1099 N N . ASN A 1 133 ? 7.055 -3.964 10.362 1.00 66.38 133 ASN A N 1
ATOM 1100 C CA . ASN A 1 133 ? 6.809 -5.259 10.998 1.00 66.38 133 ASN A CA 1
ATOM 1101 C C . ASN A 1 133 ? 5.491 -5.321 11.783 1.00 66.38 133 ASN A C 1
ATOM 1103 O O . ASN A 1 133 ? 5.150 -6.385 12.304 1.00 66.38 133 ASN A O 1
ATOM 1107 N N . ASP A 1 134 ? 4.746 -4.217 11.875 1.00 72.00 134 ASP A N 1
ATOM 1108 C CA . ASP A 1 134 ? 3.507 -4.197 12.639 1.00 72.00 134 ASP A CA 1
ATOM 1109 C C . ASP A 1 134 ? 2.431 -5.046 11.955 1.00 72.00 134 ASP A C 1
ATOM 1111 O O . ASP A 1 134 ? 2.186 -4.980 10.743 1.00 72.00 134 ASP A O 1
ATOM 1115 N N . SER A 1 135 ? 1.739 -5.851 12.760 1.00 76.88 135 SER A N 1
ATOM 1116 C CA . SER A 1 135 ? 0.532 -6.528 12.299 1.00 76.88 135 SER A CA 1
ATOM 1117 C C . SER A 1 135 ? -0.590 -5.506 12.099 1.00 76.88 135 SER A C 1
ATOM 1119 O O . SER A 1 135 ? -0.868 -4.684 12.973 1.00 76.88 135 SER A O 1
ATOM 1121 N N . VAL A 1 136 ? -1.243 -5.550 10.937 1.00 81.81 136 VAL A N 1
ATOM 1122 C CA . VAL A 1 136 ? -2.364 -4.654 10.628 1.00 81.81 136 VAL A CA 1
ATOM 1123 C C . VAL A 1 136 ? -3.668 -5.300 11.077 1.00 81.81 136 VAL A C 1
ATOM 1125 O O . VAL A 1 136 ? -4.339 -6.007 10.320 1.00 81.81 136 VAL A O 1
ATOM 1128 N N . ASP A 1 137 ? -4.008 -5.056 12.337 1.00 82.94 137 ASP A N 1
ATOM 1129 C CA . ASP A 1 137 ? -5.246 -5.488 12.973 1.00 82.94 137 ASP A CA 1
ATOM 1130 C C . ASP A 1 137 ? -5.987 -4.315 13.636 1.00 82.94 137 ASP A C 1
ATOM 1132 O O . ASP A 1 137 ? -5.561 -3.161 13.577 1.00 82.94 137 ASP A O 1
ATOM 1136 N N . LEU A 1 138 ? -7.132 -4.605 14.259 1.00 81.56 138 LEU A N 1
ATOM 1137 C CA . LEU A 1 138 ? -7.942 -3.588 14.927 1.00 81.56 138 LEU A CA 1
ATOM 1138 C C . LEU A 1 138 ? -7.164 -2.840 16.020 1.00 81.56 138 LEU A C 1
ATOM 1140 O O . LEU A 1 138 ? -7.300 -1.624 16.140 1.00 81.56 138 LEU A O 1
ATOM 1144 N N . LYS A 1 139 ? -6.368 -3.545 16.825 1.00 86.19 139 LYS A N 1
ATOM 1145 C CA . LYS A 1 139 ? -5.656 -2.964 17.964 1.00 86.19 139 LYS A CA 1
ATOM 1146 C C . LYS A 1 139 ? -4.570 -2.011 17.476 1.00 86.19 139 LYS A C 1
ATOM 1148 O O . LYS A 1 139 ? -4.512 -0.877 17.951 1.00 86.19 139 LYS A O 1
ATOM 1153 N N . THR A 1 140 ? -3.776 -2.435 16.497 1.00 88.75 140 THR A N 1
ATOM 1154 C CA . THR A 1 140 ? -2.708 -1.619 15.908 1.00 88.75 140 THR A CA 1
ATOM 1155 C C . THR A 1 140 ? -3.270 -0.435 15.127 1.00 88.75 140 THR A C 1
ATOM 1157 O O . THR A 1 140 ? -2.820 0.695 15.295 1.00 88.75 140 THR A O 1
ATOM 1160 N N . MET A 1 141 ? -4.316 -0.648 14.323 1.00 90.56 141 MET A N 1
ATOM 1161 C CA . MET A 1 141 ? -4.947 0.446 13.582 1.00 90.56 141 MET A CA 1
ATOM 1162 C C . MET A 1 141 ? -5.551 1.481 14.526 1.00 90.56 141 MET A C 1
ATOM 1164 O O . MET A 1 141 ? -5.461 2.672 14.266 1.00 90.56 141 MET A O 1
ATOM 1168 N N . LEU A 1 142 ? -6.136 1.066 15.650 1.00 89.31 142 LEU A N 1
ATOM 1169 C CA . LEU A 1 142 ? -6.643 2.016 16.630 1.00 89.31 142 LEU A CA 1
ATOM 1170 C C . LEU A 1 142 ? -5.529 2.691 17.433 1.00 89.31 142 LEU A C 1
ATOM 1172 O O . LEU A 1 142 ? -5.722 3.833 17.827 1.00 89.31 142 LEU A O 1
ATOM 1176 N N . SER A 1 143 ? -4.389 2.052 17.699 1.00 90.75 143 SER A N 1
ATOM 1177 C CA . SER A 1 143 ? -3.336 2.645 18.539 1.00 90.75 143 SER A CA 1
ATOM 1178 C C . SER A 1 143 ? -2.649 3.85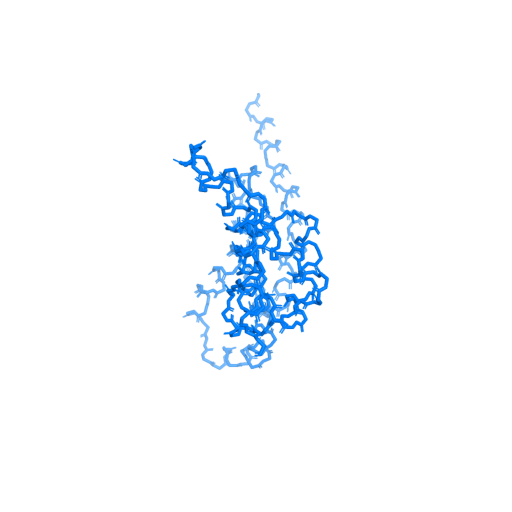1 17.887 1.00 90.75 143 SER A C 1
ATOM 1180 O O . SER A 1 143 ? -2.269 4.790 18.589 1.00 90.75 143 SER A O 1
ATOM 1182 N N . ILE A 1 144 ? -2.544 3.874 16.555 1.00 92.81 144 ILE A N 1
ATOM 1183 C CA . ILE A 1 144 ? -1.872 4.953 15.812 1.00 92.81 144 ILE A CA 1
ATOM 1184 C C . ILE A 1 144 ? -2.740 6.213 15.635 1.00 92.81 144 ILE A C 1
ATOM 1186 O O . ILE A 1 144 ? -2.213 7.314 15.422 1.00 92.81 144 ILE A O 1
ATOM 1190 N N . LEU A 1 145 ? -4.066 6.074 15.748 1.00 93.19 145 LEU A N 1
ATOM 1191 C CA . LEU A 1 145 ? -5.032 7.129 15.435 1.00 93.19 145 LEU A CA 1
ATOM 1192 C C . LEU A 1 145 ? -5.281 8.083 16.618 1.00 93.19 145 LEU A C 1
ATOM 1194 O O . LEU A 1 145 ? -5.296 7.668 17.782 1.00 93.19 145 LEU A O 1
ATOM 1198 N N . PRO A 1 146 ? -5.560 9.372 16.352 1.00 92.56 146 PRO A N 1
ATOM 1199 C CA . PRO A 1 146 ? -6.000 10.309 17.381 1.00 92.56 146 PRO A CA 1
ATOM 1200 C C . PRO A 1 146 ? -7.375 9.918 17.943 1.00 92.56 146 PRO A C 1
ATOM 1202 O O . PRO A 1 146 ? -8.166 9.233 17.296 1.00 92.56 146 PRO A O 1
ATOM 1205 N N . LEU A 1 147 ? -7.693 10.381 19.158 1.00 88.88 147 LEU A N 1
ATOM 1206 C CA . LEU A 1 147 ? -8.913 10.002 19.889 1.00 88.88 147 LEU A CA 1
ATOM 1207 C C . LEU A 1 147 ? -10.201 10.119 19.060 1.00 88.88 147 LEU A C 1
ATOM 1209 O O . LEU A 1 147 ? -10.985 9.173 19.043 1.00 88.88 147 LEU A O 1
ATOM 1213 N N . GLN A 1 148 ? -10.404 11.236 18.362 1.00 88.62 148 GLN A N 1
ATOM 1214 C CA . GLN A 1 148 ? -11.630 11.463 17.590 1.00 88.62 148 GLN A CA 1
ATOM 1215 C C . GLN A 1 148 ? -11.782 10.459 16.442 1.00 88.62 148 GLN A C 1
ATOM 1217 O O . GLN A 1 148 ? -12.839 9.845 16.286 1.00 88.62 148 GLN A O 1
ATOM 1222 N N . LEU A 1 149 ? -10.698 10.208 15.706 1.00 91.12 149 LEU A N 1
ATOM 1223 C CA . LEU A 1 149 ? -10.695 9.262 14.594 1.00 91.12 149 LEU A CA 1
ATOM 1224 C C . LEU A 1 149 ? -10.861 7.816 15.086 1.00 91.12 149 LEU A C 1
ATOM 1226 O O . LEU A 1 149 ? -11.641 7.062 14.511 1.00 91.12 149 LEU A O 1
ATOM 1230 N N . ARG A 1 150 ? -10.253 7.451 16.227 1.00 91.25 150 ARG A N 1
ATOM 1231 C CA . ARG A 1 150 ? -10.501 6.153 16.892 1.00 91.25 150 ARG A CA 1
ATOM 1232 C C . ARG A 1 150 ? -11.976 5.944 17.213 1.00 91.25 150 ARG A C 1
ATOM 1234 O O . ARG A 1 150 ? -12.502 4.860 16.978 1.00 91.25 150 ARG A O 1
ATOM 1241 N N . ILE A 1 151 ? -12.642 6.960 17.766 1.00 87.12 151 ILE A N 1
ATOM 1242 C CA . ILE A 1 151 ? -14.074 6.894 18.091 1.00 87.12 151 ILE A CA 1
ATOM 1243 C C . ILE A 1 151 ? -14.897 6.708 16.813 1.00 87.12 151 ILE A C 1
ATOM 1245 O O . ILE A 1 151 ? -15.816 5.888 16.803 1.00 87.12 151 ILE A O 1
ATOM 1249 N N . SER A 1 152 ? -14.565 7.437 15.745 1.00 90.19 152 SER A N 1
ATOM 1250 C CA . SER A 1 152 ? -15.249 7.334 14.452 1.00 90.19 152 SER A CA 1
ATOM 1251 C C . SER A 1 152 ? -15.125 5.930 13.849 1.00 90.19 152 SER A C 1
ATOM 1253 O O . SER A 1 152 ? -16.139 5.291 13.558 1.00 90.19 152 SER A O 1
ATOM 1255 N N . VAL A 1 153 ? -13.902 5.390 13.792 1.00 90.56 153 VAL A N 1
ATOM 1256 C CA . VAL A 1 153 ? -13.624 4.024 13.320 1.00 90.56 153 VAL A CA 1
ATOM 1257 C C . VAL A 1 153 ? -14.374 2.993 14.165 1.00 90.56 153 VAL A C 1
ATOM 1259 O O . VAL A 1 153 ? -15.093 2.158 13.624 1.00 90.56 153 VAL A O 1
ATOM 1262 N N . LYS A 1 154 ? -14.297 3.075 15.500 1.00 88.50 154 LYS A N 1
ATOM 1263 C CA . LYS A 1 154 ? -15.015 2.166 16.413 1.00 88.50 154 LYS A CA 1
ATOM 1264 C C . LYS A 1 154 ? -16.529 2.177 16.186 1.00 88.50 154 LYS A C 1
ATOM 1266 O O . LYS A 1 154 ? -17.151 1.115 16.136 1.00 88.50 154 LYS A O 1
ATOM 1271 N N . LYS A 1 155 ? -17.131 3.362 16.031 1.00 86.25 155 LYS A N 1
ATOM 1272 C CA . LYS A 1 155 ? -18.564 3.508 15.726 1.00 86.25 155 LYS A CA 1
ATOM 1273 C C . LYS A 1 155 ? -18.911 2.861 14.389 1.00 86.25 155 LYS A C 1
ATOM 1275 O O . LYS A 1 155 ? -19.885 2.114 14.325 1.00 86.25 155 LYS A O 1
ATOM 1280 N N . HIS A 1 156 ? -18.108 3.114 13.356 1.00 88.75 156 HIS A N 1
ATOM 1281 C CA . HIS A 1 156 ? -18.306 2.530 12.035 1.00 88.75 156 HIS A CA 1
ATOM 1282 C C . HIS A 1 156 ? -18.272 0.998 12.088 1.00 88.75 156 HIS A C 1
ATOM 1284 O O . HIS A 1 156 ? -19.209 0.349 11.630 1.00 88.75 156 HIS A O 1
ATOM 1290 N N . LEU A 1 157 ? -17.242 0.419 12.707 1.00 87.12 157 LEU A N 1
ATOM 1291 C CA . LEU A 1 157 ? -17.098 -1.031 12.835 1.00 87.12 157 LEU A CA 1
ATOM 1292 C C . LEU A 1 157 ? -18.271 -1.658 13.596 1.00 87.12 157 LEU A C 1
ATOM 1294 O O . LEU A 1 157 ? -18.825 -2.660 13.144 1.00 87.12 157 LEU A O 1
ATOM 1298 N N . CYS A 1 158 ? -18.693 -1.044 14.710 1.00 84.38 158 CYS A N 1
ATOM 1299 C CA . CYS A 1 158 ? -19.842 -1.524 15.482 1.00 84.38 158 CYS A CA 1
ATOM 1300 C C . CYS A 1 158 ? -21.113 -1.530 14.616 1.00 84.38 158 CYS A C 1
ATOM 1302 O O . CYS A 1 158 ? -21.808 -2.541 14.527 1.00 84.38 158 CYS A O 1
ATOM 1304 N N . LEU A 1 159 ? -21.382 -0.429 13.904 1.00 82.69 159 LEU A N 1
ATOM 1305 C CA . LEU A 1 159 ? -22.520 -0.326 12.988 1.00 82.69 159 LEU A CA 1
ATOM 1306 C C . LEU A 1 159 ? -22.430 -1.325 11.828 1.00 82.69 159 LEU A C 1
ATOM 1308 O O . LEU A 1 159 ? -23.453 -1.877 11.426 1.00 82.69 159 LEU A O 1
ATOM 1312 N N . HIS A 1 160 ? -21.234 -1.579 11.291 1.00 80.62 160 HIS A N 1
ATOM 1313 C CA . HIS A 1 160 ? -21.056 -2.523 10.195 1.00 80.62 160 HIS A CA 1
ATOM 1314 C C . HIS A 1 160 ? -21.378 -3.959 10.623 1.00 80.62 160 HIS A C 1
ATOM 1316 O O . HIS A 1 160 ? -22.137 -4.640 9.927 1.00 80.62 160 HIS A O 1
ATOM 1322 N N . VAL A 1 161 ? -20.851 -4.402 11.769 1.00 79.19 161 VAL A N 1
ATOM 1323 C CA . VAL A 1 161 ? -21.150 -5.726 12.336 1.00 79.19 161 VAL A CA 1
ATOM 1324 C C . VAL A 1 161 ? -22.644 -5.860 12.607 1.00 79.19 161 VAL A C 1
ATOM 1326 O O . VAL A 1 161 ? -23.252 -6.851 12.212 1.00 79.19 161 VAL A O 1
ATOM 1329 N N . LEU A 1 162 ? -23.260 -4.835 13.199 1.00 72.19 162 LEU A N 1
ATOM 1330 C CA . LEU A 1 162 ? -24.693 -4.839 13.476 1.00 72.19 162 LEU A CA 1
ATOM 1331 C C . LEU A 1 162 ? -25.529 -4.956 12.213 1.00 72.19 162 LEU A C 1
ATOM 1333 O O . LEU A 1 162 ? -26.462 -5.738 12.219 1.00 72.19 162 LEU A O 1
ATOM 1337 N N . LYS A 1 163 ? -25.191 -4.252 11.127 1.00 74.06 163 LYS A N 1
ATOM 1338 C CA . LYS A 1 163 ? -25.914 -4.395 9.854 1.00 74.06 163 LYS A CA 1
ATOM 1339 C C . LYS A 1 163 ? -25.875 -5.831 9.326 1.00 74.06 163 LYS A C 1
ATOM 1341 O O . LYS A 1 163 ? -26.895 -6.305 8.836 1.00 74.06 163 LYS A O 1
ATOM 1346 N N . ARG A 1 164 ? -24.732 -6.519 9.462 1.00 71.62 164 ARG A N 1
ATOM 1347 C CA . ARG A 1 164 ? -24.579 -7.932 9.063 1.00 71.62 164 ARG A CA 1
ATOM 1348 C C . ARG A 1 164 ? -25.404 -8.869 9.951 1.00 71.62 164 ARG A C 1
ATOM 1350 O O . ARG A 1 164 ? -26.108 -9.730 9.442 1.00 71.62 164 ARG A O 1
ATOM 1357 N N . VAL A 1 165 ? -25.377 -8.664 11.269 1.00 67.31 165 VAL A N 1
ATOM 1358 C CA . VAL A 1 165 ? -26.157 -9.478 12.218 1.00 67.31 165 VAL A CA 1
ATOM 1359 C C . VAL A 1 165 ? -27.654 -9.180 12.106 1.00 67.31 165 VAL A C 1
ATOM 1361 O O . VAL A 1 165 ? -28.472 -10.091 12.156 1.00 67.31 165 VAL A O 1
ATOM 1364 N N . SER A 1 166 ? -28.041 -7.919 11.904 1.00 64.50 166 SER A N 1
ATOM 1365 C CA . SER A 1 166 ? -29.441 -7.514 11.798 1.00 64.50 166 SER A CA 1
ATOM 1366 C C . SER A 1 166 ? -30.093 -8.048 10.535 1.00 64.50 166 SER A C 1
ATOM 1368 O O . SER A 1 166 ? -31.274 -8.345 10.592 1.00 64.50 166 SER A O 1
ATOM 1370 N N . SER A 1 167 ? -29.357 -8.214 9.426 1.00 60.69 167 SER A N 1
ATOM 1371 C CA . SER A 1 167 ? -29.897 -8.870 8.226 1.00 60.69 167 SER A CA 1
ATOM 1372 C C . SER A 1 167 ? -30.180 -10.362 8.431 1.00 60.69 167 SER A C 1
ATOM 1374 O O . SER A 1 167 ? -31.033 -10.905 7.738 1.00 60.69 167 SER A O 1
ATOM 1376 N N . GLU A 1 168 ? -29.513 -11.009 9.392 1.00 55.75 168 GLU A N 1
ATOM 1377 C CA . GLU A 1 168 ? -29.721 -12.425 9.738 1.00 55.75 168 GLU A CA 1
ATOM 1378 C C . GLU A 1 168 ? -30.708 -12.616 10.910 1.00 55.75 168 GLU A C 1
ATOM 1380 O O . GLU A 1 168 ? -31.372 -13.645 10.997 1.00 55.75 168 GLU A O 1
ATOM 1385 N N . PHE A 1 169 ? -30.865 -11.612 11.784 1.00 55.66 169 PHE A N 1
ATOM 1386 C CA . PHE A 1 169 ? -31.665 -11.670 13.017 1.00 55.66 169 PHE A CA 1
ATOM 1387 C C . PHE A 1 169 ? -32.666 -10.505 13.141 1.00 55.66 169 PHE A C 1
ATOM 1389 O O . PHE A 1 169 ? -32.750 -9.841 14.177 1.00 55.66 169 PHE A O 1
ATOM 1396 N N . LEU A 1 170 ? -33.468 -10.259 12.098 1.00 48.84 170 LEU A N 1
ATOM 1397 C CA . LEU A 1 170 ? -34.467 -9.174 12.053 1.00 48.84 170 LEU A CA 1
ATOM 1398 C C . LEU A 1 170 ? -35.573 -9.233 13.137 1.00 48.84 170 LEU A C 1
ATOM 1400 O O . LEU A 1 170 ? -36.410 -8.335 13.174 1.00 48.84 170 LEU A O 1
ATOM 1404 N N . SER A 1 171 ? -35.613 -10.231 14.028 1.00 53.69 171 SER A N 1
ATOM 1405 C CA . SER A 1 171 ? -36.743 -10.428 14.951 1.00 53.69 171 SER A CA 1
ATOM 1406 C C . SER A 1 171 ? -36.496 -10.172 16.444 1.00 53.69 171 SER A C 1
ATOM 1408 O O . SER A 1 171 ? -37.481 -10.200 17.178 1.00 53.69 171 SER A O 1
ATOM 1410 N N . LEU A 1 172 ? -35.272 -9.909 16.943 1.00 52.75 172 LEU A N 1
ATOM 1411 C CA . LEU A 1 172 ? -35.052 -9.957 18.409 1.00 52.75 172 LEU A CA 1
ATOM 1412 C C . LEU A 1 172 ? -34.342 -8.801 19.131 1.00 52.75 172 LEU A C 1
ATOM 1414 O O . LEU A 1 172 ? -34.321 -8.837 20.357 1.00 52.75 172 LEU A O 1
ATOM 1418 N N . PHE A 1 173 ? -33.834 -7.744 18.488 1.00 49.66 173 PHE A N 1
ATOM 1419 C CA . PHE A 1 173 ? -33.179 -6.661 19.252 1.00 49.66 173 PHE A CA 1
ATOM 1420 C C . PHE A 1 173 ? -33.516 -5.251 18.766 1.00 49.66 173 PHE A C 1
ATOM 1422 O O . PHE A 1 173 ? -32.683 -4.527 18.227 1.00 49.66 173 PHE A O 1
ATOM 1429 N N . ILE A 1 174 ? -34.741 -4.813 19.064 1.00 51.84 174 ILE A N 1
ATOM 1430 C CA . ILE A 1 174 ? -35.043 -3.384 19.188 1.00 51.84 174 ILE A CA 1
ATOM 1431 C C . ILE A 1 174 ? -34.657 -2.964 20.608 1.00 51.84 174 ILE A C 1
ATOM 1433 O O . ILE A 1 174 ? -35.474 -2.977 21.522 1.00 51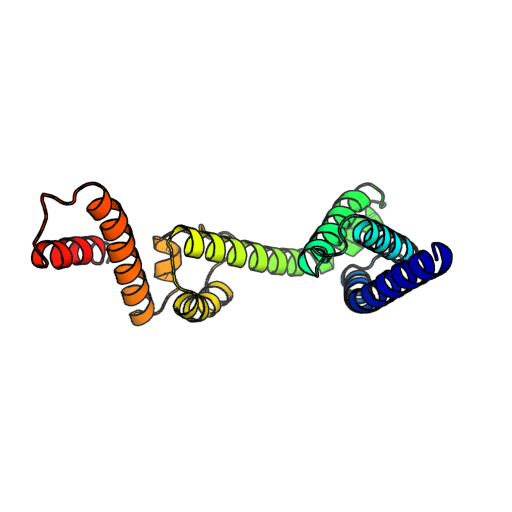.84 174 ILE A O 1
ATOM 1437 N N . SER A 1 175 ? -33.392 -2.610 20.824 1.00 58.00 175 SER A N 1
ATOM 1438 C CA . SER A 1 175 ? -33.047 -1.731 21.942 1.00 58.00 175 SER A CA 1
ATOM 1439 C C . SER A 1 175 ? -31.745 -0.997 21.664 1.00 58.00 175 SER A C 1
ATOM 1441 O O . SER A 1 175 ? -30.641 -1.529 21.786 1.00 58.00 175 SER A O 1
ATOM 1443 N N . THR A 1 176 ? -31.891 0.280 21.336 1.00 57.22 176 THR A N 1
ATOM 1444 C CA . THR A 1 176 ? -30.816 1.271 21.218 1.00 57.22 176 THR A CA 1
ATOM 1445 C C . THR A 1 176 ? -29.991 1.430 22.510 1.00 57.22 176 THR A C 1
ATOM 1447 O O . THR A 1 176 ? -28.895 1.987 22.468 1.00 57.22 176 THR A O 1
ATOM 1450 N N . TYR A 1 177 ? -30.449 0.895 23.650 1.00 54.84 177 TYR A N 1
ATOM 1451 C CA . TYR A 1 177 ? -29.704 0.890 24.917 1.00 54.84 177 TYR A CA 1
ATOM 1452 C C . TYR A 1 177 ? -28.652 -0.219 25.004 1.00 54.84 177 TYR A C 1
ATOM 1454 O O . TYR A 1 177 ? -27.543 0.023 25.484 1.00 54.84 177 TYR A O 1
ATOM 1462 N N . LEU A 1 178 ? -28.947 -1.415 24.489 1.00 56.66 178 LEU A N 1
ATOM 1463 C CA . LEU A 1 178 ? -27.947 -2.483 24.393 1.00 56.66 178 LEU A CA 1
ATOM 1464 C C . LEU A 1 178 ? -26.879 -2.161 23.341 1.00 56.66 178 LEU A C 1
ATOM 1466 O O . LEU A 1 178 ? -25.730 -2.541 23.524 1.00 56.66 178 LEU A O 1
ATOM 1470 N N . PHE A 1 179 ? -27.226 -1.386 22.306 1.00 57.44 179 PHE A N 1
ATOM 1471 C CA . PHE A 1 179 ? -26.292 -0.801 21.335 1.00 57.44 179 PHE A CA 1
ATOM 1472 C C . PHE A 1 179 ? -25.213 0.058 22.008 1.00 57.44 179 PHE A C 1
ATOM 1474 O O . PHE A 1 179 ? -24.019 -0.158 21.788 1.00 57.44 179 PHE A O 1
ATOM 1481 N N . ALA A 1 180 ? -25.625 0.995 22.868 1.00 57.97 180 ALA A N 1
ATOM 1482 C CA . ALA A 1 180 ? -24.692 1.823 23.618 1.00 57.97 180 ALA A CA 1
ATOM 1483 C C . ALA A 1 180 ? -23.857 0.962 24.568 1.00 57.97 180 ALA A C 1
ATOM 1485 O O . ALA A 1 180 ? -22.646 1.095 24.565 1.00 57.97 180 ALA A O 1
ATOM 1486 N N . LEU A 1 181 ? -24.461 0.027 25.308 1.00 59.06 181 LEU A N 1
ATOM 1487 C CA . LEU A 1 181 ? -23.748 -0.846 26.247 1.00 59.06 181 LEU A CA 1
ATOM 1488 C C . LEU A 1 181 ? -22.764 -1.813 25.574 1.00 59.06 181 LEU A C 1
ATOM 1490 O O . LEU A 1 181 ? -21.661 -1.974 26.083 1.00 59.06 181 LEU A O 1
ATOM 1494 N N . PHE A 1 182 ? -23.114 -2.423 24.440 1.00 64.69 182 PHE A N 1
ATOM 1495 C CA . PHE A 1 182 ? -22.235 -3.336 23.707 1.00 64.69 182 PHE A CA 1
ATOM 1496 C C . PHE A 1 182 ? -21.046 -2.580 23.120 1.00 64.69 182 PHE A C 1
ATOM 1498 O O . PHE A 1 182 ? -19.907 -2.895 23.459 1.00 64.69 182 PHE A O 1
ATOM 1505 N N . CYS A 1 183 ? -21.294 -1.520 22.336 1.00 61.38 183 CYS A N 1
ATOM 1506 C CA . CYS A 1 183 ? -20.196 -0.730 21.789 1.00 61.38 183 CYS A CA 1
ATOM 1507 C C . CYS A 1 183 ? -19.408 -0.030 22.921 1.00 61.38 183 CYS A C 1
ATOM 1509 O O . CYS A 1 183 ? -18.200 0.111 22.811 1.00 61.38 183 CYS A O 1
ATOM 1511 N N . TYR A 1 184 ? -20.024 0.411 24.024 1.00 57.06 184 TYR A N 1
ATOM 1512 C CA . TYR A 1 184 ? -19.311 1.040 25.151 1.00 57.06 184 TYR A CA 1
ATOM 1513 C C . TYR A 1 184 ? -18.417 0.036 25.891 1.00 57.06 184 TYR A C 1
ATOM 1515 O O . TYR A 1 184 ? -17.258 0.340 26.169 1.00 57.06 184 TYR A O 1
ATOM 1523 N N . LYS A 1 185 ? -18.904 -1.187 26.137 1.00 57.56 185 LYS A N 1
ATOM 1524 C CA . LYS A 1 185 ? -18.172 -2.226 26.876 1.00 57.56 185 LYS A CA 1
ATOM 1525 C C . LYS A 1 185 ? -17.026 -2.840 26.068 1.00 57.56 185 LYS A C 1
ATOM 1527 O O . LYS A 1 185 ? -15.993 -3.145 26.650 1.00 57.56 185 LYS A O 1
ATOM 1532 N N . THR A 1 186 ? -17.142 -2.928 24.741 1.00 54.25 186 THR A N 1
ATOM 1533 C CA . THR A 1 186 ? -16.026 -3.343 23.870 1.00 54.25 186 THR A CA 1
ATOM 1534 C C . THR A 1 186 ? -15.039 -2.211 23.563 1.00 54.25 186 THR A C 1
ATOM 1536 O O . THR A 1 186 ? -13.917 -2.480 23.147 1.00 54.25 186 THR A O 1
ATOM 1539 N N . ASN A 1 187 ? -15.415 -0.939 23.762 1.00 49.53 187 ASN A N 1
ATOM 1540 C CA . ASN A 1 187 ? -14.560 0.209 23.436 1.00 49.53 187 ASN A CA 1
ATOM 1541 C C . ASN A 1 187 ? -13.738 0.769 24.607 1.00 49.53 187 ASN A C 1
ATOM 1543 O O . ASN A 1 187 ? -12.815 1.536 24.319 1.00 49.53 187 ASN A O 1
ATOM 1547 N N . TYR A 1 188 ? -14.039 0.407 25.860 1.00 44.03 188 TYR A N 1
ATOM 1548 C CA . TYR A 1 188 ? -13.355 0.899 27.071 1.00 44.03 188 TYR A CA 1
ATOM 1549 C C . TYR A 1 188 ? -12.606 -0.179 27.877 1.00 44.03 188 TYR A C 1
ATOM 1551 O O . TYR A 1 188 ? -12.029 0.149 28.906 1.00 44.03 188 TYR A O 1
ATOM 1559 N N . SER A 1 189 ? -12.595 -1.444 27.439 1.00 40.50 189 SER A N 1
ATOM 1560 C CA . SER A 1 189 ? -12.007 -2.543 28.228 1.00 40.50 189 SER A CA 1
ATOM 1561 C C . SER A 1 189 ? -10.486 -2.732 28.082 1.00 40.50 189 SER A C 1
ATOM 1563 O O . SER A 1 189 ? -9.965 -3.658 28.688 1.00 40.50 189 SER A O 1
ATOM 1565 N N . ASP A 1 190 ? -9.778 -1.874 27.340 1.00 42.69 190 ASP A N 1
ATOM 1566 C CA . ASP A 1 190 ? -8.307 -1.904 27.230 1.00 42.69 190 ASP A CA 1
ATOM 1567 C C . ASP A 1 190 ? -7.709 -0.518 27.537 1.00 42.69 190 ASP A C 1
ATOM 1569 O O . ASP A 1 190 ? -7.137 0.146 26.665 1.00 42.69 190 ASP A O 1
ATOM 1573 N N . ALA A 1 191 ? -7.903 -0.062 28.776 1.00 38.34 191 ALA A N 1
ATOM 1574 C CA . ALA A 1 191 ? -7.089 0.969 29.417 1.00 38.34 191 ALA A CA 1
ATOM 1575 C C . ALA A 1 191 ? -6.387 0.352 30.630 1.00 38.34 191 ALA A C 1
ATOM 1577 O O . ALA A 1 191 ? -7.075 -0.388 31.370 1.00 38.34 191 ALA A O 1
#